Protein AF-0000000075580700 (afdb_homodimer)

Structure (mmCIF, N/CA/C/O backbone):
data_AF-0000000075580700-model_v1
#
loop_
_entity.id
_entity.type
_entity.pdbx_description
1 polymer 'Uncharacterized protein'
#
loop_
_atom_site.group_PDB
_atom_site.id
_atom_site.type_symbol
_atom_site.label_atom_id
_atom_site.label_alt_id
_atom_site.label_comp_id
_atom_site.label_asym_id
_atom_site.label_entity_id
_atom_site.label_seq_id
_atom_site.pdbx_PDB_ins_code
_atom_site.Cartn_x
_atom_site.Cartn_y
_atom_site.Cartn_z
_atom_site.occupancy
_atom_site.B_iso_or_equiv
_atom_site.auth_seq_id
_atom_site.auth_comp_id
_atom_site.auth_asym_id
_atom_site.auth_atom_id
_atom_site.pdbx_PDB_model_num
ATOM 1 N N . MET A 1 1 ? -4.09 9.406 22.625 1 92.56 1 MET A N 1
ATOM 2 C CA . MET A 1 1 ? -3.873 10.664 21.922 1 92.56 1 MET A CA 1
ATOM 3 C C . MET A 1 1 ? -5.176 11.18 21.328 1 92.56 1 MET A C 1
ATOM 5 O O . MET A 1 1 ? -5.996 10.398 20.828 1 92.56 1 MET A O 1
ATOM 9 N N . THR A 1 2 ? -5.34 12.5 21.391 1 95.94 2 THR A N 1
ATOM 10 C CA . THR A 1 2 ? -6.477 13.109 20.688 1 95.94 2 THR A CA 1
ATOM 11 C C . THR A 1 2 ? -6.27 13.07 19.188 1 95.94 2 THR A C 1
ATOM 13 O O . THR A 1 2 ? -5.176 12.758 18.703 1 95.94 2 THR A O 1
ATOM 16 N N . LYS A 1 3 ? -7.34 13.359 18.406 1 96.62 3 LYS A N 1
ATOM 17 C CA . LYS A 1 3 ? -7.246 13.398 16.953 1 96.62 3 LYS A CA 1
ATOM 18 C C . LYS A 1 3 ? -6.246 14.461 16.5 1 96.62 3 LYS A C 1
ATOM 20 O O . LYS A 1 3 ? -5.445 14.211 15.586 1 96.62 3 LYS A O 1
ATOM 25 N N . GLU A 1 4 ? -6.246 15.633 17.141 1 97.81 4 GLU A N 1
ATOM 26 C CA . GLU A 1 4 ? -5.328 16.719 16.781 1 97.81 4 GLU A CA 1
ATOM 27 C C . GLU A 1 4 ? -3.885 16.328 17.094 1 97.81 4 GLU A C 1
ATOM 29 O O . GLU A 1 4 ? -2.965 16.703 16.375 1 97.81 4 GLU A O 1
ATOM 34 N N . GLU A 1 5 ? -3.719 15.633 18.203 1 98.5 5 GLU A N 1
ATOM 35 C CA . GLU A 1 5 ? -2.381 15.18 18.562 1 98.5 5 GLU A CA 1
ATOM 36 C C . GLU A 1 5 ? -1.843 14.18 17.547 1 98.5 5 GLU A C 1
ATOM 38 O O . GLU A 1 5 ? -0.648 14.172 17.234 1 98.5 5 GLU A O 1
ATOM 43 N N . ARG A 1 6 ? -2.713 13.352 17.047 1 98.75 6 ARG A N 1
ATOM 44 C CA . ARG A 1 6 ? -2.307 12.359 16.047 1 98.75 6 ARG A CA 1
ATOM 45 C C . ARG A 1 6 ? -1.96 13.023 14.719 1 98.75 6 ARG A C 1
ATOM 47 O O . ARG A 1 6 ? -1.005 12.625 14.055 1 98.75 6 ARG A O 1
ATOM 54 N N . ILE A 1 7 ? -2.75 14.031 14.336 1 98.88 7 ILE A N 1
ATOM 55 C CA . ILE A 1 7 ? -2.439 14.797 13.133 1 98.88 7 ILE A CA 1
ATOM 56 C C . ILE A 1 7 ? -1.074 15.469 13.289 1 98.88 7 ILE A C 1
ATOM 58 O O . ILE A 1 7 ? -0.242 15.406 12.383 1 98.88 7 ILE A O 1
ATOM 62 N N . SER A 1 8 ? -0.809 16.078 14.477 1 98.75 8 SER A N 1
ATOM 63 C CA . SER A 1 8 ? 0.475 16.703 14.766 1 98.75 8 SER A CA 1
ATOM 64 C C . SER A 1 8 ? 1.609 15.688 14.742 1 98.75 8 SER A C 1
ATOM 66 O O . SER A 1 8 ? 2.709 15.984 14.266 1 98.75 8 SER A O 1
ATOM 68 N N . ARG A 1 9 ? 1.317 14.562 15.266 1 98.81 9 ARG A N 1
ATOM 69 C CA . ARG A 1 9 ? 2.318 13.5 15.281 1 98.81 9 ARG A CA 1
ATOM 70 C C . ARG A 1 9 ? 2.711 13.094 13.859 1 98.81 9 ARG A C 1
ATOM 72 O O . ARG A 1 9 ? 3.891 12.883 13.578 1 98.81 9 ARG A O 1
ATOM 79 N N . ALA A 1 10 ? 1.751 12.945 12.961 1 98.94 10 ALA A N 1
ATOM 80 C CA . ALA A 1 10 ? 2.045 12.602 11.57 1 98.94 10 ALA A CA 1
ATOM 81 C C . ALA A 1 10 ? 2.973 13.633 10.938 1 98.94 10 ALA A C 1
ATOM 83 O O . ALA A 1 10 ? 3.951 13.281 10.273 1 98.94 10 ALA A O 1
ATOM 84 N N . THR A 1 11 ? 2.66 14.93 11.164 1 98.56 11 THR A N 1
ATOM 85 C CA . THR A 1 11 ? 3.453 16.016 10.586 1 98.56 11 THR A CA 1
ATOM 86 C C . THR A 1 11 ? 4.855 16.031 11.188 1 98.56 11 THR A C 1
ATOM 88 O O . THR A 1 11 ? 5.84 16.25 10.484 1 98.56 11 THR A O 1
ATOM 91 N N . GLU A 1 12 ? 4.973 15.789 12.477 1 98.56 12 GLU A N 1
ATOM 92 C CA . GLU A 1 12 ? 6.258 15.766 13.164 1 98.56 12 GLU A CA 1
ATOM 93 C C . GLU A 1 12 ? 7.125 14.609 12.672 1 98.56 12 GLU A C 1
ATOM 95 O O . GLU A 1 12 ? 8.336 14.758 12.508 1 98.56 12 GLU A O 1
ATOM 100 N N . LEU A 1 13 ? 6.527 13.484 12.477 1 98.81 13 LEU A N 1
ATOM 101 C CA . LEU A 1 13 ? 7.25 12.328 11.945 1 98.81 13 LEU A CA 1
ATOM 102 C C . LEU A 1 13 ? 7.832 12.633 10.57 1 98.81 13 LEU A C 1
ATOM 104 O O . LEU A 1 13 ? 9 12.352 10.305 1 98.81 13 LEU A O 1
ATOM 108 N N . PHE A 1 14 ? 7 13.289 9.734 1 98.75 14 PHE A N 1
ATOM 109 C CA . PHE A 1 14 ? 7.477 13.641 8.406 1 98.75 14 PHE A CA 1
ATOM 110 C C . PHE A 1 14 ? 8.648 14.617 8.492 1 98.75 14 PHE A C 1
ATOM 112 O O . PHE A 1 14 ? 9.656 14.445 7.801 1 98.75 14 PHE A O 1
ATOM 119 N N . LYS A 1 15 ? 8.531 15.539 9.344 1 97.5 15 LYS A N 1
ATOM 120 C CA . LYS A 1 15 ? 9.57 16.562 9.5 1 97.5 15 LYS A CA 1
ATOM 121 C C . LYS A 1 15 ? 10.828 15.961 10.125 1 97.5 15 LYS A C 1
ATOM 123 O O . LYS A 1 15 ? 11.914 16.531 9.992 1 97.5 15 LYS A O 1
ATOM 128 N N . SER A 1 16 ? 10.672 14.844 10.789 1 97.38 16 SER A N 1
ATOM 129 C CA . SER A 1 16 ? 11.805 14.172 11.422 1 97.38 16 SER A CA 1
ATOM 130 C C . SER A 1 16 ? 12.5 13.227 10.453 1 97.38 16 SER A C 1
ATOM 132 O O . SER A 1 16 ? 13.414 12.492 10.836 1 97.38 16 SER A O 1
ATOM 134 N N . GLY A 1 17 ? 11.953 13.109 9.203 1 97.88 17 GLY A N 1
ATOM 135 C CA . GLY A 1 17 ? 12.688 12.391 8.172 1 97.88 17 GLY A CA 1
ATOM 136 C C . GLY A 1 17 ? 11.977 11.148 7.684 1 97.88 17 GLY A C 1
ATOM 137 O O . GLY A 1 17 ? 12.359 10.555 6.676 1 97.88 17 GLY A O 1
ATOM 138 N N . TYR A 1 18 ? 10.906 10.703 8.336 1 98.69 18 TYR A N 1
ATOM 139 C CA . TYR A 1 18 ? 10.133 9.562 7.859 1 98.69 18 TYR A CA 1
ATOM 140 C C . TYR A 1 18 ? 9.398 9.898 6.562 1 98.69 18 TYR A C 1
ATOM 142 O O . TYR A 1 18 ? 9.133 11.07 6.281 1 98.69 18 TYR A O 1
ATOM 150 N N . ASN A 1 19 ? 9.156 8.891 5.688 1 98.5 19 ASN A N 1
ATOM 151 C CA . ASN A 1 19 ? 8.445 9.234 4.461 1 98.5 19 ASN A CA 1
ATOM 152 C C . ASN A 1 19 ? 6.965 9.484 4.727 1 98.5 19 ASN A C 1
ATOM 154 O O . ASN A 1 19 ? 6.492 9.32 5.852 1 98.5 19 ASN A O 1
ATOM 158 N N . CYS A 1 20 ? 6.309 9.961 3.748 1 98.75 20 CYS A N 1
ATOM 159 C CA . CYS A 1 20 ? 4.934 10.438 3.865 1 98.75 20 CYS A CA 1
ATOM 160 C C . CYS A 1 20 ? 4.012 9.328 4.355 1 98.75 20 CYS A C 1
ATOM 162 O O . CYS A 1 20 ? 3.199 9.539 5.258 1 98.75 20 CYS A O 1
ATOM 164 N N . SER A 1 21 ? 4.102 8.102 3.791 1 98.94 21 SER A N 1
ATOM 165 C CA . SER A 1 21 ? 3.248 6.984 4.18 1 98.94 21 SER A CA 1
ATOM 166 C C . SER A 1 21 ? 3.518 6.559 5.621 1 98.94 21 SER A C 1
ATOM 168 O O . SER A 1 21 ? 2.584 6.359 6.398 1 98.94 21 SER A O 1
ATOM 170 N N . GLN A 1 22 ? 4.781 6.414 6 1 98.94 22 GLN A N 1
ATOM 171 C CA . GLN A 1 22 ? 5.168 6.039 7.355 1 98.94 22 GLN A CA 1
ATOM 172 C C . GLN A 1 22 ? 4.605 7.016 8.383 1 98.94 22 GLN A C 1
ATOM 174 O O . GLN A 1 22 ? 4.113 6.605 9.438 1 98.94 22 GLN A O 1
ATOM 179 N N . SER A 1 23 ? 4.707 8.266 8.062 1 98.94 23 SER A N 1
ATOM 180 C CA . SER A 1 23 ? 4.273 9.32 8.969 1 98.94 23 SER A CA 1
ATOM 181 C C . SER A 1 23 ? 2.785 9.195 9.289 1 98.94 23 SER A C 1
ATOM 183 O O . SER A 1 23 ? 2.391 9.258 10.453 1 98.94 23 SER A O 1
ATOM 185 N N . VAL A 1 24 ? 1.987 8.969 8.266 1 99 24 VAL A N 1
ATOM 186 C CA . VAL A 1 24 ? 0.543 8.859 8.445 1 99 24 VAL A CA 1
ATOM 187 C C . VAL A 1 24 ? 0.21 7.586 9.219 1 99 24 VAL A C 1
ATOM 189 O O . VAL A 1 24 ? -0.526 7.629 10.211 1 99 24 VAL A O 1
ATOM 192 N N . VAL A 1 25 ? 0.757 6.441 8.891 1 98.94 25 VAL A N 1
ATOM 193 C CA . VAL A 1 25 ? 0.406 5.156 9.484 1 98.94 25 VAL A CA 1
ATOM 194 C C . VAL A 1 25 ? 0.872 5.109 10.938 1 98.94 25 VAL A C 1
ATOM 196 O O . VAL A 1 25 ? 0.118 4.707 11.828 1 98.94 25 VAL A O 1
ATOM 199 N N . ALA A 1 26 ? 2.105 5.562 11.203 1 98.94 26 ALA A N 1
ATOM 200 C CA . ALA A 1 26 ? 2.67 5.465 12.547 1 98.94 26 ALA A CA 1
ATOM 201 C C . ALA A 1 26 ? 1.903 6.344 13.531 1 98.94 26 ALA A C 1
ATOM 203 O O . ALA A 1 26 ? 1.871 6.062 14.734 1 98.94 26 ALA A O 1
ATOM 204 N N . ALA A 1 27 ? 1.285 7.34 13 1 98.94 27 ALA A N 1
ATOM 205 C CA . ALA A 1 27 ? 0.541 8.258 13.859 1 98.94 27 ALA A CA 1
ATOM 206 C C . ALA A 1 27 ? -0.724 7.598 14.398 1 98.94 27 ALA A C 1
ATOM 208 O O . ALA A 1 27 ? -1.287 8.055 15.398 1 98.94 27 ALA A O 1
ATOM 209 N N . PHE A 1 28 ? -1.204 6.516 13.781 1 98.88 28 PHE A N 1
ATOM 210 C CA . PHE A 1 28 ? -2.516 5.992 14.148 1 98.88 28 PHE A CA 1
ATOM 211 C C . PHE A 1 28 ? -2.443 4.492 14.414 1 98.88 28 PHE A C 1
ATOM 213 O O . PHE A 1 28 ? -3.375 3.912 14.977 1 98.88 28 PHE A O 1
ATOM 220 N N . ALA A 1 29 ? -1.321 3.822 14.055 1 97 29 ALA A N 1
ATOM 221 C CA . ALA A 1 29 ? -1.273 2.363 14.016 1 97 29 ALA A CA 1
ATOM 222 C C . ALA A 1 29 ? -1.437 1.768 15.406 1 97 29 ALA A C 1
ATOM 224 O O . ALA A 1 29 ? -1.882 0.627 15.555 1 97 29 ALA A O 1
ATOM 225 N N . ASP A 1 30 ? -1.111 2.502 16.531 1 98 30 ASP A N 1
ATOM 226 C CA . ASP A 1 30 ? -1.259 2.031 17.906 1 98 30 ASP A CA 1
ATOM 227 C C . ASP A 1 30 ? -2.721 1.736 18.234 1 98 30 ASP A C 1
ATOM 229 O O . ASP A 1 30 ? -3.016 0.881 19.062 1 98 30 ASP A O 1
ATOM 233 N N . MET A 1 31 ? -3.637 2.377 17.531 1 98 31 MET A N 1
ATOM 234 C CA . MET A 1 31 ? -5.066 2.16 17.75 1 98 31 MET A CA 1
ATOM 235 C C . MET A 1 31 ? -5.469 0.748 17.328 1 98 31 MET A C 1
ATOM 237 O O . MET A 1 31 ? -6.512 0.248 17.75 1 98 31 MET A O 1
ATOM 241 N N . TYR A 1 32 ? -4.613 0.117 16.547 1 98 32 TYR A N 1
ATOM 242 C CA . TYR A 1 32 ? -4.98 -1.169 15.969 1 98 32 TYR A CA 1
ATOM 243 C C . TYR A 1 32 ? -4.047 -2.273 16.453 1 98 32 TYR A C 1
ATOM 245 O O . TYR A 1 32 ? -4 -3.355 15.867 1 98 32 TYR A O 1
ATOM 253 N N . GLY A 1 33 ? -3.23 -1.971 17.422 1 96.56 33 GLY A N 1
ATOM 254 C CA . GLY A 1 33 ? -2.426 -2.986 18.078 1 96.56 33 GLY A CA 1
ATOM 255 C C . GLY A 1 33 ? -1.081 -3.207 17.422 1 96.56 33 GLY A C 1
ATOM 256 O O . GLY A 1 33 ? -0.408 -4.207 17.688 1 96.56 33 GLY A O 1
ATOM 257 N N . PHE A 1 34 ? -0.659 -2.32 16.594 1 97.62 34 PHE A N 1
ATOM 258 C CA . PHE A 1 34 ? 0.642 -2.436 15.953 1 97.62 34 PHE A CA 1
ATOM 259 C C . PHE A 1 34 ? 1.682 -1.584 16.672 1 97.62 34 PHE A C 1
ATOM 261 O O . PHE A 1 34 ? 1.384 -0.472 17.109 1 97.62 34 PHE A O 1
ATOM 268 N N . THR A 1 35 ? 2.879 -2.121 16.766 1 97.94 35 THR A N 1
ATOM 269 C CA . THR A 1 35 ? 3.986 -1.332 17.281 1 97.94 35 THR A CA 1
ATOM 270 C C . THR A 1 35 ? 4.418 -0.268 16.281 1 97.94 35 THR A C 1
ATOM 272 O O . THR A 1 35 ? 4.09 -0.355 15.094 1 97.94 35 THR A O 1
ATOM 275 N N . GLU A 1 36 ? 5.125 0.742 16.719 1 98.31 36 GLU A N 1
ATOM 276 C CA . GLU A 1 36 ? 5.645 1.771 15.812 1 98.31 36 GLU A CA 1
ATOM 277 C C . GLU A 1 36 ? 6.531 1.163 14.734 1 98.31 36 GLU A C 1
ATOM 279 O O . GLU A 1 36 ? 6.449 1.552 13.562 1 98.31 36 GLU A O 1
ATOM 284 N N . GLU A 1 37 ? 7.348 0.222 15.094 1 98.5 37 GLU A N 1
ATOM 285 C CA . GLU A 1 37 ? 8.227 -0.429 14.133 1 98.5 37 GLU A CA 1
ATOM 286 C C . GLU A 1 37 ? 7.418 -1.163 13.062 1 98.5 37 GLU A C 1
ATOM 288 O O . GLU A 1 37 ? 7.727 -1.07 11.867 1 98.5 37 GLU A O 1
ATOM 293 N N . GLN A 1 38 ? 6.426 -1.944 13.477 1 98.44 38 GLN A N 1
ATOM 294 C CA . GLN A 1 38 ? 5.566 -2.637 12.516 1 98.44 38 GLN A CA 1
ATOM 295 C C . GLN A 1 38 ? 4.902 -1.651 11.562 1 98.44 38 GLN A C 1
ATOM 297 O O . GLN A 1 38 ? 4.836 -1.901 10.352 1 98.44 38 GLN A O 1
ATOM 302 N N . ALA A 1 39 ? 4.434 -0.501 12.141 1 98.81 39 ALA A N 1
ATOM 303 C CA . ALA A 1 39 ? 3.779 0.534 11.344 1 98.81 39 ALA A CA 1
ATOM 304 C C . ALA A 1 39 ? 4.738 1.12 10.312 1 98.81 39 ALA A C 1
ATOM 306 O O . ALA A 1 39 ? 4.375 1.307 9.156 1 98.81 39 ALA A O 1
ATOM 307 N N . LEU A 1 40 ? 5.953 1.381 10.773 1 98.88 40 LEU A N 1
ATOM 308 C CA . LEU A 1 40 ? 6.961 1.971 9.898 1 98.88 40 LEU A CA 1
ATOM 309 C C . LEU A 1 40 ? 7.352 0.999 8.789 1 98.88 40 LEU A C 1
ATOM 311 O O . LEU A 1 40 ? 7.477 1.393 7.625 1 98.88 40 LEU A O 1
ATOM 315 N N . ARG A 1 41 ? 7.465 -0.264 9.055 1 98.81 41 ARG A N 1
ATOM 316 C CA . ARG A 1 41 ? 7.863 -1.271 8.078 1 98.81 41 ARG A CA 1
ATOM 317 C C . ARG A 1 41 ? 6.777 -1.479 7.031 1 98.81 41 ARG A C 1
ATOM 319 O O . ARG A 1 41 ? 7.051 -1.46 5.832 1 98.81 41 ARG A O 1
ATOM 326 N N . MET A 1 42 ? 5.531 -1.592 7.453 1 98.69 42 MET A N 1
ATOM 327 C CA . MET A 1 42 ? 4.477 -1.921 6.5 1 98.69 42 MET A CA 1
ATOM 328 C C . MET A 1 42 ? 4.207 -0.749 5.562 1 98.69 42 MET A C 1
ATOM 330 O O . MET A 1 42 ? 3.701 -0.938 4.453 1 98.69 42 MET A O 1
ATOM 334 N N . ALA A 1 43 ? 4.598 0.476 6 1 98.88 43 ALA A N 1
ATOM 335 C CA . ALA A 1 43 ? 4.262 1.668 5.227 1 98.88 43 ALA A CA 1
ATOM 336 C C . ALA A 1 43 ? 5.453 2.141 4.398 1 98.88 43 ALA A C 1
ATOM 338 O O . ALA A 1 43 ? 5.305 2.98 3.51 1 98.88 43 ALA A O 1
ATOM 339 N N . ALA A 1 44 ? 6.609 1.621 4.57 1 98.94 44 ALA A N 1
ATOM 340 C CA . ALA A 1 44 ? 7.883 2.174 4.125 1 98.94 44 ALA A CA 1
ATOM 341 C C . ALA A 1 44 ? 7.938 2.27 2.602 1 98.94 44 ALA A C 1
ATOM 343 O O . ALA A 1 44 ? 8.414 3.266 2.053 1 98.94 44 ALA A O 1
ATOM 344 N N . SER A 1 45 ? 7.379 1.307 1.88 1 98.94 45 SER A N 1
ATOM 345 C CA . SER A 1 45 ? 7.613 1.118 0.452 1 98.94 45 SER A CA 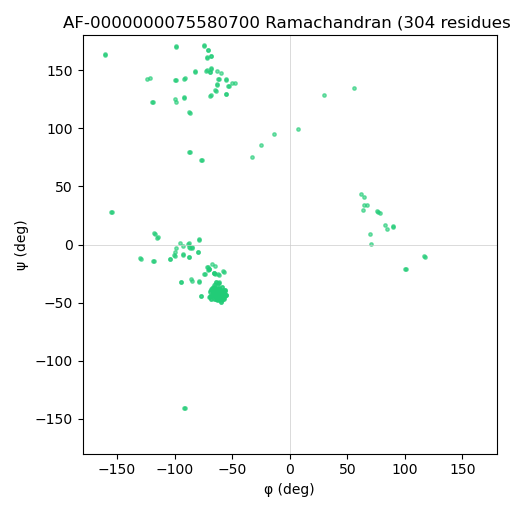1
ATOM 346 C C . SER A 1 45 ? 6.777 2.086 -0.379 1 98.94 45 SER A C 1
ATOM 348 O O . SER A 1 45 ? 6.984 2.213 -1.588 1 98.94 45 SER A O 1
ATOM 350 N N . PHE A 1 46 ? 5.883 2.836 0.277 1 98.88 46 PHE A N 1
ATOM 351 C CA . PHE A 1 46 ? 4.914 3.625 -0.477 1 98.88 46 PHE A CA 1
ATOM 352 C C . PHE A 1 46 ? 5.363 5.078 -0.584 1 98.88 46 PHE A C 1
ATOM 354 O O . PHE A 1 46 ? 4.754 5.871 -1.303 1 98.88 46 PHE A O 1
ATOM 361 N N . GLY A 1 47 ? 6.5 5.488 0.04 1 98.56 47 GLY A N 1
ATOM 362 C CA . GLY A 1 47 ? 7.004 6.852 0.014 1 98.56 47 GLY A CA 1
ATOM 363 C C . GLY A 1 47 ? 7.387 7.32 -1.378 1 98.56 47 GLY A C 1
ATOM 364 O O . GLY A 1 47 ? 7.824 6.523 -2.207 1 98.56 47 GLY A O 1
ATOM 365 N N . GLY A 1 48 ? 7.25 8.672 -1.645 1 97.69 48 GLY A N 1
ATOM 366 C CA . GLY A 1 48 ? 7.594 9.219 -2.945 1 97.69 48 GLY A CA 1
ATOM 367 C C . GLY A 1 48 ? 6.641 8.797 -4.047 1 97.69 48 GLY A C 1
ATOM 368 O O . GLY A 1 48 ? 7 8.812 -5.227 1 97.69 48 GLY A O 1
ATOM 369 N N . GLY A 1 49 ? 5.691 8.25 -3.674 1 62.91 49 GLY A N 1
ATOM 370 C CA . GLY A 1 49 ? 4.562 7.344 -3.807 1 62.91 49 GLY A CA 1
ATOM 371 C C . GLY A 1 49 ? 4.82 6.203 -4.773 1 62.91 49 GLY A C 1
ATOM 372 O O . GLY A 1 49 ? 3.896 5.715 -5.426 1 62.91 49 GLY A O 1
ATOM 373 N N . ILE A 1 50 ? 4.68 5.27 -4.574 1 77.25 50 ILE A N 1
ATOM 374 C CA . ILE A 1 50 ? 4.984 3.846 -4.668 1 77.25 50 ILE A CA 1
ATOM 375 C C . ILE A 1 50 ? 6.293 3.648 -5.43 1 77.25 50 ILE A C 1
ATOM 377 O O . ILE A 1 50 ? 6.367 3.928 -6.629 1 77.25 50 ILE A O 1
ATOM 381 N N . GLY A 1 51 ? 7.254 3.441 -4.379 1 79.31 51 GLY A N 1
ATOM 382 C CA . GLY A 1 51 ? 8.477 3.928 -3.76 1 79.31 51 GLY A CA 1
ATOM 383 C C . GLY A 1 51 ? 9.352 4.719 -4.711 1 79.31 51 GLY A C 1
ATOM 384 O O . GLY A 1 51 ? 10.25 4.16 -5.348 1 79.31 51 GLY A O 1
ATOM 385 N N . ARG A 1 52 ? 9.188 6 -4.918 1 98.06 52 ARG A N 1
ATOM 386 C CA . ARG A 1 52 ? 9.742 7.102 -5.699 1 98.06 52 ARG A CA 1
ATOM 387 C C . ARG A 1 52 ? 9.547 6.871 -7.195 1 98.06 52 ARG A C 1
ATOM 389 O O . ARG A 1 52 ? 10.281 7.414 -8.016 1 98.06 52 ARG A O 1
ATOM 396 N N . MET A 1 53 ? 8.344 6.086 -7.543 1 98 53 MET A N 1
ATOM 397 C CA . MET A 1 53 ? 7.973 5.941 -8.945 1 98 53 MET A CA 1
ATOM 398 C C . MET A 1 53 ? 6.941 6.988 -9.344 1 98 53 MET A C 1
ATOM 400 O O . MET A 1 53 ? 6.457 6.992 -10.484 1 98 53 MET A O 1
ATOM 404 N N . ARG A 1 54 ? 6.582 7.844 -8.391 1 97.38 54 ARG A N 1
ATOM 405 C CA . ARG A 1 54 ? 5.703 8.984 -8.609 1 97.38 54 ARG A CA 1
ATOM 406 C C . ARG A 1 54 ? 4.305 8.531 -9.008 1 97.38 54 ARG A C 1
ATOM 408 O O . ARG A 1 54 ? 3.67 9.141 -9.867 1 97.38 54 ARG A O 1
ATOM 415 N N . GLU A 1 55 ? 3.861 7.398 -8.461 1 97.62 55 GLU A N 1
ATOM 416 C CA . GLU A 1 55 ? 2.518 6.852 -8.617 1 97.62 55 GLU A CA 1
ATOM 417 C C . GLU A 1 55 ? 1.586 7.332 -7.512 1 97.62 55 GLU A C 1
ATOM 419 O O . GLU A 1 55 ? 1.599 8.508 -7.152 1 97.62 55 GLU A O 1
ATOM 424 N N . THR A 1 56 ? 0.729 6.477 -7.008 1 98.69 56 THR A N 1
ATOM 425 C CA . THR A 1 56 ? -0.216 6.875 -5.973 1 98.69 56 THR A CA 1
ATOM 426 C C . THR A 1 56 ? 0.516 7.477 -4.777 1 98.69 56 THR A C 1
ATOM 428 O O . THR A 1 56 ? 1.477 6.895 -4.27 1 98.69 56 THR A O 1
ATOM 431 N N . CYS A 1 57 ? 0.094 8.648 -4.336 1 98.81 57 CYS A N 1
ATOM 432 C CA . CYS A 1 57 ? 0.72 9.398 -3.26 1 98.81 57 CYS A CA 1
ATOM 433 C C . CYS A 1 57 ? 0.884 8.539 -2.014 1 98.81 57 CYS A C 1
ATOM 435 O O . CYS A 1 57 ? -0.058 7.867 -1.59 1 98.81 57 CYS A O 1
ATOM 437 N N . GLY A 1 58 ? 2.076 8.617 -1.345 1 98.88 58 GLY A N 1
ATOM 438 C CA . GLY A 1 58 ? 2.35 7.824 -0.155 1 98.88 58 GLY A CA 1
ATOM 439 C C . GLY A 1 58 ? 1.477 8.203 1.026 1 98.88 58 GLY A C 1
ATOM 440 O O . GLY A 1 58 ? 1.087 7.34 1.818 1 98.88 58 GLY A O 1
ATOM 441 N N . ALA A 1 59 ? 1.244 9.516 1.206 1 98.94 59 ALA A N 1
ATOM 442 C CA . ALA A 1 59 ? 0.35 9.945 2.279 1 98.94 59 ALA A CA 1
ATOM 443 C C . ALA A 1 59 ? -1.036 9.328 2.115 1 98.94 59 ALA A C 1
ATOM 445 O O . ALA A 1 59 ? -1.636 8.867 3.088 1 98.94 59 ALA A O 1
ATOM 446 N N . ALA A 1 60 ? -1.532 9.281 0.875 1 98.94 60 ALA A N 1
ATOM 447 C CA . ALA A 1 60 ? -2.814 8.641 0.598 1 98.94 60 ALA A CA 1
ATOM 448 C C . ALA A 1 60 ? -2.75 7.145 0.883 1 98.94 60 ALA A C 1
ATOM 450 O O . ALA A 1 60 ? -3.648 6.59 1.521 1 98.94 60 ALA A O 1
ATOM 451 N N . CYS A 1 61 ? -1.68 6.504 0.445 1 98.94 61 CYS A N 1
ATOM 452 C CA . CYS A 1 61 ? -1.516 5.082 0.723 1 98.94 61 CYS A CA 1
ATOM 453 C C . CYS A 1 61 ? -1.519 4.816 2.225 1 98.94 61 CYS A C 1
ATOM 455 O O . CYS A 1 61 ? -2 3.773 2.674 1 98.94 61 CYS A O 1
ATOM 457 N N . GLY A 1 62 ? -0.917 5.766 3 1 98.94 62 GLY A N 1
ATOM 458 C CA . GLY A 1 62 ? -0.994 5.641 4.445 1 98.94 62 GLY A CA 1
ATOM 459 C C . GLY A 1 62 ? -2.418 5.543 4.961 1 98.94 62 GLY A C 1
ATOM 460 O O . GLY A 1 62 ? -2.721 4.699 5.809 1 98.94 62 GLY A O 1
ATOM 461 N N . MET A 1 63 ? -3.334 6.402 4.414 1 98.88 63 MET A N 1
ATOM 462 C CA . MET A 1 63 ? -4.746 6.336 4.777 1 98.88 63 MET A CA 1
ATOM 463 C C . MET A 1 63 ? -5.344 4.984 4.398 1 98.88 63 MET A C 1
ATOM 465 O O . MET A 1 63 ? -6.145 4.422 5.145 1 98.88 63 MET A O 1
ATOM 469 N N . PHE A 1 64 ? -4.938 4.484 3.236 1 98.94 64 PHE A N 1
ATOM 470 C CA . PHE A 1 64 ? -5.492 3.223 2.764 1 98.94 64 PHE A CA 1
ATOM 471 C C . PHE A 1 64 ? -5.031 2.064 3.639 1 98.94 64 PHE A C 1
ATOM 473 O O . PHE A 1 64 ? -5.801 1.141 3.912 1 98.94 64 PHE A O 1
ATOM 480 N N . LEU A 1 65 ? -3.758 2.121 4.059 1 98.94 65 LEU A N 1
ATOM 481 C CA . LEU A 1 65 ? -3.281 1.14 5.023 1 98.94 65 LEU A CA 1
ATOM 482 C C . LEU A 1 65 ? -4.121 1.181 6.297 1 98.94 65 LEU A C 1
ATOM 484 O O . LEU A 1 65 ? -4.57 0.14 6.781 1 98.94 65 LEU A O 1
ATOM 488 N N . LEU A 1 66 ? -4.387 2.375 6.832 1 98.94 66 LEU A N 1
ATOM 489 C CA . LEU A 1 66 ? -5.18 2.527 8.047 1 98.94 66 LEU A CA 1
ATOM 490 C C . LEU A 1 66 ? -6.598 1.996 7.84 1 98.94 66 LEU A C 1
ATOM 492 O O . LEU A 1 66 ? -7.168 1.381 8.742 1 98.94 66 LEU A O 1
ATOM 496 N N . ALA A 1 67 ? -7.18 2.238 6.645 1 98.94 67 ALA A N 1
ATOM 497 C CA . ALA A 1 67 ? -8.508 1.715 6.328 1 98.94 67 ALA A CA 1
ATOM 498 C C . ALA A 1 67 ? -8.531 0.191 6.414 1 98.94 67 ALA A C 1
ATOM 500 O O . ALA A 1 67 ? -9.516 -0.395 6.871 1 98.94 67 ALA A O 1
ATOM 501 N N . GLY A 1 68 ? -7.453 -0.396 5.934 1 98.88 68 GLY A N 1
ATOM 502 C CA . GLY A 1 68 ? -7.328 -1.842 6.043 1 98.88 68 GLY A CA 1
ATOM 503 C C . GLY A 1 68 ? -7.234 -2.326 7.477 1 98.88 68 GLY A C 1
ATOM 504 O O . GLY A 1 68 ? -7.852 -3.328 7.84 1 98.88 68 GLY A O 1
ATOM 505 N N . LEU A 1 69 ? -6.438 -1.586 8.297 1 98.75 69 LEU A N 1
ATOM 506 C CA . LEU A 1 69 ? -6.305 -1.945 9.703 1 98.75 69 LEU A CA 1
ATOM 507 C C . LEU A 1 69 ? -7.637 -1.803 10.43 1 98.75 69 LEU A C 1
ATOM 509 O O . LEU A 1 69 ? -7.949 -2.59 11.328 1 98.75 69 LEU A O 1
ATOM 513 N N . GLU A 1 70 ? -8.414 -0.882 10.008 1 98.12 70 GLU A N 1
ATOM 514 C CA . GLU A 1 70 ? -9.688 -0.557 10.633 1 98.12 70 GLU A CA 1
ATOM 515 C C . GLU A 1 70 ? -10.758 -1.578 10.266 1 98.12 70 GLU A C 1
ATOM 517 O O . GLU A 1 70 ? -11.516 -2.029 11.125 1 98.12 70 GLU A O 1
ATOM 522 N N . LYS A 1 71 ? -10.836 -1.97 8.945 1 96.12 71 LYS A N 1
ATOM 523 C CA . LYS A 1 71 ? -11.992 -2.787 8.57 1 96.12 71 LYS A CA 1
ATOM 524 C C . LYS A 1 71 ? -11.68 -3.641 7.34 1 96.12 71 LYS A C 1
ATOM 526 O O . LYS A 1 71 ? -12.57 -3.914 6.531 1 96.12 71 LYS A O 1
ATOM 531 N N . GLY A 1 72 ? -10.523 -3.982 7.121 1 97.38 72 GLY A N 1
ATOM 532 C CA . GLY A 1 72 ? -10.203 -4.957 6.094 1 97.38 72 GLY A CA 1
ATOM 533 C C . GLY A 1 72 ? -10.773 -6.336 6.375 1 97.38 72 GLY A C 1
ATOM 534 O O . GLY A 1 72 ? -10.664 -6.836 7.5 1 97.38 72 GLY A O 1
ATOM 535 N N . ALA A 1 73 ? -11.391 -6.922 5.406 1 97.75 73 ALA A N 1
ATOM 536 C CA . ALA A 1 73 ? -11.961 -8.258 5.57 1 97.75 73 ALA A CA 1
ATOM 537 C C . ALA A 1 73 ? -10.867 -9.281 5.855 1 97.75 73 ALA A C 1
ATOM 539 O O . ALA A 1 73 ? -9.805 -9.25 5.242 1 97.75 73 ALA A O 1
ATOM 540 N N . ILE A 1 74 ? -11.125 -10.211 6.809 1 98.25 74 ILE A N 1
ATOM 541 C CA . ILE A 1 74 ? -10.125 -11.211 7.164 1 98.25 74 ILE A CA 1
ATOM 542 C C . ILE A 1 74 ? -10.625 -12.602 6.793 1 98.25 74 ILE A C 1
ATOM 544 O O . ILE A 1 74 ? -10.031 -13.609 7.191 1 98.25 74 ILE A O 1
ATOM 548 N N . ASP A 1 75 ? -11.781 -12.656 6.129 1 98.31 75 ASP A N 1
ATOM 549 C CA . ASP A 1 75 ? -12.352 -13.859 5.535 1 98.31 75 ASP A CA 1
ATOM 550 C C . ASP A 1 75 ? -12.516 -13.711 4.027 1 98.31 75 ASP A C 1
ATOM 552 O O . ASP A 1 75 ? -13.164 -12.773 3.557 1 98.31 75 ASP A O 1
ATOM 556 N N . GLY A 1 76 ? -11.898 -14.609 3.264 1 97.19 76 GLY A N 1
ATOM 557 C CA . GLY A 1 76 ? -11.922 -14.547 1.812 1 97.19 76 GLY A CA 1
ATOM 558 C C . GLY A 1 76 ? -13.328 -14.555 1.235 1 97.19 76 GLY A C 1
ATOM 559 O O . GLY A 1 76 ? -13.555 -14.031 0.142 1 97.19 76 GLY A O 1
ATOM 560 N N . ALA A 1 77 ? -14.273 -15.07 1.976 1 96.31 77 ALA A N 1
ATOM 561 C CA . ALA A 1 77 ? -15.641 -15.211 1.494 1 96.31 77 ALA A CA 1
ATOM 562 C C . ALA A 1 77 ? -16.484 -14 1.867 1 96.31 77 ALA A C 1
ATOM 564 O O . ALA A 1 77 ? -17.625 -13.867 1.434 1 96.31 77 ALA A O 1
ATOM 565 N N . ASP A 1 78 ? -15.953 -13.125 2.688 1 97.62 78 ASP A N 1
ATOM 566 C CA . ASP A 1 78 ? -16.672 -11.953 3.186 1 97.62 78 ASP A CA 1
ATOM 567 C C . ASP A 1 78 ? -16.766 -10.867 2.117 1 97.62 78 ASP A C 1
ATOM 569 O O . ASP A 1 78 ? -16.156 -9.805 2.254 1 97.62 78 ASP A O 1
ATOM 573 N N . ARG A 1 79 ? -17.609 -11.109 1.115 1 96.75 79 ARG A N 1
ATOM 574 C CA . ARG A 1 79 ? -17.766 -10.188 -0.005 1 96.75 79 ARG A CA 1
ATOM 575 C C . ARG A 1 79 ? -18.234 -8.812 0.474 1 96.75 79 ARG A C 1
ATOM 577 O O . ARG A 1 79 ? -17.766 -7.785 -0.022 1 96.75 79 ARG A O 1
ATOM 584 N N . GLU A 1 80 ? -19.172 -8.797 1.404 1 97.62 80 GLU A N 1
ATOM 585 C CA . GLU A 1 80 ? -19.703 -7.547 1.938 1 97.62 80 GLU A CA 1
ATOM 586 C C . GLU A 1 80 ? -18.625 -6.746 2.652 1 97.62 80 GLU A C 1
ATOM 588 O O . GLU A 1 80 ? -18.547 -5.523 2.508 1 97.62 80 GLU A O 1
ATOM 593 N N . GLY A 1 81 ? -17.797 -7.406 3.482 1 98.25 81 GLY A N 1
ATOM 594 C CA . GLY A 1 81 ? -16.688 -6.742 4.152 1 98.25 81 GLY A CA 1
ATOM 595 C C . GLY A 1 81 ? -15.664 -6.168 3.191 1 98.25 81 GLY A C 1
ATOM 596 O O . GLY A 1 81 ? -15.172 -5.059 3.398 1 98.25 81 GLY A O 1
ATOM 597 N N . LYS A 1 82 ? -15.383 -6.949 2.156 1 98.38 82 LYS A N 1
ATOM 598 C CA . LYS A 1 82 ? -14.477 -6.469 1.123 1 98.38 82 LYS A CA 1
ATOM 599 C C . LYS A 1 82 ? -15.023 -5.219 0.445 1 98.38 82 LYS A C 1
ATOM 601 O O . LYS A 1 82 ? -14.297 -4.242 0.244 1 98.38 82 LYS A O 1
ATOM 606 N N . ALA A 1 83 ? -16.297 -5.273 0.107 1 98.44 83 ALA A N 1
ATOM 607 C CA . ALA A 1 83 ? -16.953 -4.133 -0.531 1 98.44 83 ALA A CA 1
ATOM 608 C C . ALA A 1 83 ? -16.906 -2.9 0.365 1 98.44 83 ALA A C 1
ATOM 610 O O . ALA A 1 83 ? -16.688 -1.785 -0.115 1 98.44 83 ALA A O 1
ATOM 611 N N . ALA A 1 84 ? -17.172 -3.08 1.622 1 98.62 84 ALA A N 1
ATOM 612 C CA . ALA A 1 84 ? -17.188 -1.977 2.578 1 98.62 84 ALA A CA 1
ATOM 613 C C . ALA A 1 84 ? -15.812 -1.336 2.695 1 98.62 84 ALA A C 1
ATOM 615 O O . ALA A 1 84 ? -15.695 -0.113 2.795 1 98.62 84 ALA A O 1
ATOM 616 N N . ASN A 1 85 ? -14.805 -2.135 2.703 1 98.81 85 ASN A N 1
ATOM 617 C CA . ASN A 1 85 ? -13.438 -1.611 2.75 1 98.81 85 ASN A CA 1
ATOM 618 C C . ASN A 1 85 ? -13.109 -0.809 1.496 1 98.81 85 ASN A C 1
ATOM 620 O O . ASN A 1 85 ? -12.555 0.29 1.586 1 98.81 85 ASN A O 1
ATOM 624 N N . TYR A 1 86 ? -13.445 -1.381 0.318 1 98.75 86 TYR A N 1
ATOM 625 C CA . TYR A 1 86 ? -13.18 -0.672 -0.93 1 98.75 86 TYR A CA 1
ATOM 626 C C . TYR A 1 86 ? -13.945 0.646 -0.98 1 98.75 86 TYR A C 1
ATOM 628 O O . TYR A 1 86 ? -13.43 1.653 -1.466 1 98.75 86 TYR A O 1
ATOM 636 N N . ALA A 1 87 ? -15.156 0.614 -0.462 1 98.81 87 ALA A N 1
ATOM 637 C CA . ALA A 1 87 ? -15.953 1.84 -0.425 1 98.81 87 ALA A CA 1
ATOM 638 C C . ALA A 1 87 ? -15.281 2.902 0.44 1 98.81 87 ALA A C 1
ATOM 640 O O . ALA A 1 87 ? -15.258 4.082 0.079 1 98.81 87 ALA A O 1
ATOM 641 N N . LEU A 1 88 ? -14.789 2.535 1.536 1 98.88 88 LEU A N 1
ATOM 642 C CA . LEU A 1 88 ? -14.086 3.463 2.416 1 98.88 88 LEU A CA 1
ATOM 643 C C . LEU A 1 88 ? -12.836 4.012 1.739 1 98.88 88 LEU A C 1
ATOM 645 O O . LEU A 1 88 ? -12.578 5.215 1.787 1 98.88 88 LEU A O 1
ATOM 649 N N . VAL A 1 89 ? -12.07 3.131 1.107 1 98.88 89 VAL A N 1
ATOM 650 C CA . VAL A 1 89 ? -10.859 3.537 0.403 1 98.88 89 VAL A CA 1
ATOM 651 C C . VAL A 1 89 ? -11.203 4.586 -0.653 1 98.88 89 VAL A C 1
ATOM 653 O O . VAL A 1 89 ? -10.523 5.609 -0.763 1 98.88 89 VAL A O 1
ATOM 656 N N . GLN A 1 90 ? -12.227 4.305 -1.385 1 98.81 90 GLN A N 1
ATOM 657 C CA . GLN A 1 90 ? -12.625 5.215 -2.453 1 98.81 90 GLN A CA 1
ATOM 658 C C . GLN A 1 90 ? -13.125 6.543 -1.889 1 98.81 90 GLN A C 1
ATOM 660 O O . GLN A 1 90 ? -12.883 7.598 -2.475 1 98.81 90 GLN A O 1
ATOM 665 N N . GLU A 1 91 ? -13.82 6.504 -0.768 1 98.81 91 GLU A N 1
ATOM 666 C CA . GLU A 1 91 ? -14.266 7.723 -0.092 1 98.81 91 GLU A CA 1
ATOM 667 C C . GLU A 1 91 ? -13.07 8.555 0.375 1 98.81 91 GLU A C 1
ATOM 669 O O . GLU A 1 91 ? -13.039 9.766 0.171 1 98.81 91 GLU A O 1
ATOM 674 N N . LEU A 1 92 ? -12.125 7.938 0.982 1 98.88 92 LEU A N 1
ATOM 675 C CA . LEU A 1 92 ? -10.922 8.609 1.453 1 98.88 92 LEU A CA 1
ATOM 676 C C . LEU A 1 92 ? -10.141 9.203 0.286 1 98.88 92 LEU A C 1
ATOM 678 O O . LEU A 1 92 ? -9.664 10.344 0.367 1 98.88 92 LEU A O 1
ATOM 682 N N . ALA A 1 93 ? -10.008 8.43 -0.799 1 98.88 93 ALA A N 1
ATOM 683 C CA . ALA A 1 93 ? -9.312 8.875 -1.998 1 98.88 93 ALA A CA 1
ATOM 684 C C . ALA A 1 93 ? -9.992 10.102 -2.604 1 98.88 93 ALA A C 1
ATOM 686 O O . ALA A 1 93 ? -9.32 11.055 -3.01 1 98.88 93 ALA A O 1
ATOM 687 N N . ALA A 1 94 ? -11.312 10 -2.66 1 98.75 94 ALA A N 1
ATOM 688 C CA . ALA A 1 94 ? -12.078 11.109 -3.225 1 98.75 94 ALA A CA 1
ATOM 689 C C . ALA A 1 94 ? -11.875 12.383 -2.408 1 98.75 94 ALA A C 1
ATOM 691 O O . ALA A 1 94 ? -11.711 13.469 -2.969 1 98.75 94 ALA A O 1
ATOM 692 N N . GLU A 1 95 ? -11.883 12.312 -1.133 1 98.94 95 GLU A N 1
ATOM 693 C CA . GLU A 1 95 ? -11.688 13.469 -0.265 1 98.94 95 GLU A CA 1
ATOM 694 C C . GLU A 1 95 ? -10.266 14.016 -0.393 1 98.94 95 GLU A C 1
ATOM 696 O O . GLU A 1 95 ? -10.062 15.234 -0.42 1 98.94 95 GLU A O 1
ATOM 701 N N . PHE A 1 96 ? -9.297 13.172 -0.472 1 98.94 96 PHE A N 1
ATOM 702 C CA . PHE A 1 96 ? -7.91 13.586 -0.655 1 98.94 96 PHE A CA 1
ATOM 703 C C . PHE A 1 96 ? -7.742 14.359 -1.956 1 98.94 96 PHE A C 1
ATOM 705 O O . PHE A 1 96 ? -7.094 15.406 -1.981 1 98.94 96 PHE A O 1
ATOM 712 N N . LYS A 1 97 ? -8.312 13.812 -3.012 1 98.69 97 LYS A N 1
ATOM 713 C CA . LYS A 1 97 ? -8.242 14.469 -4.312 1 98.69 97 LYS A CA 1
ATOM 714 C C . LYS A 1 97 ? -8.922 15.836 -4.281 1 98.69 97 LYS A C 1
ATOM 716 O O . LYS A 1 97 ? -8.438 16.797 -4.883 1 98.69 97 LYS A O 1
ATOM 721 N N . LYS A 1 98 ? -10.047 15.797 -3.627 1 98.69 98 LYS A N 1
ATOM 722 C CA . LYS A 1 98 ? -10.781 17.047 -3.5 1 98.69 98 LYS A CA 1
ATOM 723 C C . LYS A 1 98 ? -9.93 18.125 -2.828 1 98.69 98 LYS A C 1
ATOM 725 O O . LYS A 1 98 ? -9.898 19.266 -3.283 1 98.69 98 LYS A O 1
ATOM 730 N N . ARG A 1 99 ? -9.164 17.75 -1.853 1 98.56 99 ARG A N 1
ATOM 731 C CA . ARG A 1 99 ? -8.414 18.719 -1.051 1 98.56 99 ARG A CA 1
ATOM 732 C C . ARG A 1 99 ? -7.078 19.047 -1.71 1 98.56 99 ARG A C 1
ATOM 734 O O . ARG A 1 99 ? -6.57 20.156 -1.569 1 98.56 99 ARG A O 1
ATOM 741 N N . ASN A 1 100 ? -6.504 18.062 -2.467 1 98.19 100 ASN A N 1
ATOM 742 C CA . ASN A 1 100 ? -5.117 18.219 -2.891 1 98.19 100 ASN A CA 1
ATOM 743 C C . ASN A 1 100 ? -4.996 18.25 -4.41 1 98.19 100 ASN A C 1
ATOM 745 O O . ASN A 1 100 ? -3.938 18.578 -4.945 1 98.19 100 ASN A O 1
ATOM 749 N N . GLY A 1 101 ? -6.023 17.859 -5.086 1 98.06 101 GLY A N 1
ATOM 750 C CA . GLY A 1 101 ? -6.09 18.016 -6.527 1 98.06 101 GLY A CA 1
ATOM 751 C C . GLY A 1 101 ? -5.777 16.734 -7.281 1 98.06 101 GLY A C 1
ATOM 752 O O . GLY A 1 101 ? -6.133 16.594 -8.453 1 98.06 101 GLY A O 1
ATOM 753 N N . SER A 1 102 ? -5.102 15.828 -6.648 1 98.38 102 SER A N 1
ATOM 754 C CA . SER A 1 102 ? -4.734 14.578 -7.301 1 98.38 102 SER A CA 1
ATOM 755 C C . SER A 1 102 ? -4.383 13.5 -6.281 1 98.38 102 SER A C 1
ATOM 757 O O . SER A 1 102 ? -4.176 13.797 -5.105 1 98.38 102 SER A O 1
ATOM 759 N N . LEU A 1 103 ? -4.363 12.305 -6.719 1 98.25 103 LEU A N 1
ATOM 760 C CA . LEU A 1 103 ? -3.896 11.164 -5.938 1 98.25 103 LEU A CA 1
ATOM 761 C C . LEU A 1 103 ? -2.506 10.727 -6.391 1 98.25 103 LEU A C 1
ATOM 763 O O . LEU A 1 103 ? -1.866 9.898 -5.734 1 98.25 103 LEU A O 1
ATOM 767 N N . ASN A 1 104 ? -2.102 11.242 -7.512 1 97.81 104 ASN A N 1
ATOM 768 C CA . ASN A 1 104 ? -0.843 10.836 -8.133 1 97.81 104 ASN A CA 1
ATOM 769 C C . ASN A 1 104 ? 0.313 11.727 -7.68 1 97.81 104 ASN A C 1
ATOM 771 O O . ASN A 1 104 ? 0.26 12.945 -7.836 1 97.81 104 ASN A O 1
ATOM 775 N N . CYS A 1 105 ? 1.325 11.203 -7.211 1 97.94 105 CYS A N 1
ATOM 776 C CA . CYS A 1 105 ? 2.469 11.898 -6.629 1 97.94 105 CYS A CA 1
ATOM 777 C C . CYS A 1 105 ? 3.133 12.812 -7.656 1 97.94 105 CYS A C 1
ATOM 779 O O . CYS A 1 105 ? 3.494 13.945 -7.344 1 97.94 105 CYS A O 1
ATOM 781 N N . GLY A 1 106 ? 3.395 12.305 -8.875 1 97.12 106 GLY A N 1
ATOM 782 C CA . GLY A 1 106 ? 3.986 13.125 -9.922 1 97.12 106 GLY A CA 1
ATOM 783 C C . GLY A 1 106 ? 3.195 14.383 -10.211 1 97.12 106 GLY A C 1
ATOM 784 O O . GLY A 1 106 ? 3.768 15.469 -10.344 1 97.12 106 GLY A O 1
ATOM 785 N N . GLU A 1 107 ? 1.896 14.188 -10.273 1 97.5 107 GLU A N 1
ATOM 786 C CA . GLU A 1 107 ? 1.009 15.328 -10.508 1 97.5 107 GLU A CA 1
ATOM 787 C C . GLU A 1 107 ? 1.049 16.312 -9.344 1 97.5 107 GLU A C 1
ATOM 789 O O . GLU A 1 107 ? 1.1 17.531 -9.555 1 97.5 107 GLU A O 1
ATOM 794 N N . LEU A 1 108 ? 1.009 15.773 -8.156 1 97.75 108 LEU A N 1
ATOM 795 C CA . LEU A 1 108 ? 1.013 16.609 -6.965 1 97.75 108 LEU A CA 1
ATOM 796 C C . LEU A 1 108 ? 2.291 17.438 -6.887 1 97.75 108 LEU A C 1
ATOM 798 O O . LEU A 1 108 ? 2.273 18.578 -6.395 1 97.75 108 LEU A O 1
ATOM 802 N N . LEU A 1 109 ? 3.393 16.875 -7.402 1 96.19 109 LEU A N 1
ATOM 803 C CA . LEU A 1 109 ? 4.691 17.531 -7.359 1 96.19 109 LEU A CA 1
ATOM 804 C C . LEU A 1 109 ? 4.879 18.438 -8.562 1 96.19 109 LEU A C 1
ATOM 806 O O . LEU A 1 109 ? 5.867 19.172 -8.648 1 96.19 109 LEU A O 1
ATOM 810 N N . GLY A 1 110 ? 3.959 18.312 -9.539 1 95.19 110 GLY A N 1
ATOM 811 C CA . GLY A 1 110 ? 4.07 19.094 -10.75 1 95.19 110 GLY A CA 1
ATOM 812 C C . GLY A 1 110 ? 5.133 18.578 -11.703 1 95.19 110 GLY A C 1
ATOM 813 O O . GLY A 1 110 ? 5.738 19.359 -12.445 1 95.19 110 GLY A O 1
ATOM 814 N N . LEU A 1 111 ? 5.332 17.312 -11.617 1 93.31 111 LEU A N 1
ATOM 815 C CA . LEU A 1 111 ? 6.363 16.734 -12.469 1 93.31 111 LEU A CA 1
ATOM 816 C C . LEU A 1 111 ? 5.824 16.469 -13.867 1 93.31 111 LEU A C 1
ATOM 818 O O . LEU A 1 111 ? 4.633 16.203 -14.039 1 93.31 111 LEU A O 1
ATOM 822 N N . LYS A 1 112 ? 6.828 16.594 -14.773 1 84.81 112 LYS A N 1
ATOM 823 C CA . LYS A 1 112 ? 6.469 16.219 -16.141 1 84.81 112 LYS A CA 1
ATOM 824 C C . LYS A 1 112 ? 6.227 14.719 -16.25 1 84.81 112 LYS A C 1
ATOM 826 O O . LYS A 1 112 ? 6.773 13.938 -15.469 1 84.81 112 LYS A O 1
ATOM 831 N N . LYS A 1 113 ? 5.555 14.523 -17.359 1 77.56 113 LYS A N 1
ATOM 832 C CA . LYS A 1 113 ? 5.285 13.109 -17.625 1 77.56 113 LYS A CA 1
ATOM 833 C C . LYS A 1 113 ? 6.57 12.367 -17.969 1 77.56 113 LYS A C 1
ATOM 835 O O . LYS A 1 113 ? 7.445 12.906 -18.656 1 77.56 113 LYS A O 1
ATOM 840 N N . LYS A 1 114 ? 6.961 11.32 -17.422 1 77.5 114 LYS A N 1
ATOM 841 C CA . LYS A 1 114 ? 8.109 10.461 -17.703 1 77.5 114 LYS A CA 1
ATOM 842 C C . LYS A 1 114 ? 9.367 10.977 -17.016 1 77.5 114 LYS A C 1
ATOM 844 O O . LYS A 1 114 ? 10.477 10.773 -17.5 1 77.5 114 LYS A O 1
ATOM 849 N N . ALA A 1 115 ? 9.188 11.875 -16.109 1 80.5 115 ALA A N 1
ATOM 850 C CA . ALA A 1 115 ? 10.352 12.289 -15.328 1 80.5 115 ALA A CA 1
ATOM 851 C C . ALA A 1 115 ? 11.133 11.07 -14.836 1 80.5 115 ALA A C 1
ATOM 853 O O . ALA A 1 115 ? 10.547 10.055 -14.461 1 80.5 115 ALA A O 1
ATOM 854 N N . PRO A 1 116 ? 12.469 11.219 -14.922 1 85.88 116 PRO A N 1
ATOM 855 C CA . PRO A 1 116 ? 13.266 10.078 -14.477 1 85.88 116 PRO A CA 1
ATOM 856 C C . PRO A 1 116 ? 12.945 9.648 -13.047 1 85.88 116 PRO A C 1
ATOM 858 O O . PRO A 1 116 ? 12.672 10.492 -12.188 1 85.88 116 PRO A O 1
ATOM 861 N N . VAL A 1 117 ? 12.969 8.383 -12.984 1 90.25 117 VAL A N 1
ATOM 862 C CA . VAL A 1 117 ? 12.695 7.801 -11.672 1 90.25 117 VAL A CA 1
ATOM 863 C C . VAL A 1 117 ? 14.008 7.43 -10.984 1 90.25 117 VAL A C 1
ATOM 865 O O . VAL A 1 117 ? 14.891 6.82 -11.602 1 90.25 117 VAL A O 1
ATOM 868 N N . SER A 1 118 ? 14.195 8 -9.797 1 94.94 118 SER A N 1
ATOM 869 C CA . SER A 1 118 ? 15.344 7.684 -8.953 1 94.94 118 SER A CA 1
ATOM 870 C C . SER A 1 118 ? 14.898 7.148 -7.598 1 94.94 118 SER A C 1
ATOM 872 O O . SER A 1 118 ? 13.875 7.574 -7.062 1 94.94 118 SER A O 1
ATOM 874 N N . SER A 1 119 ? 15.672 6.164 -7.078 1 96.06 119 SER A N 1
ATOM 875 C CA . SER A 1 119 ? 15.352 5.621 -5.762 1 96.06 119 SER A CA 1
ATOM 876 C C . SER A 1 119 ? 15.969 6.465 -4.652 1 96.06 119 SER A C 1
ATOM 878 O O . SER A 1 119 ? 15.719 6.227 -3.469 1 96.06 119 SER A O 1
ATOM 880 N N . GLU A 1 120 ? 16.734 7.508 -5.035 1 95.88 120 GLU A N 1
ATOM 881 C CA . GLU A 1 120 ? 17.453 8.305 -4.047 1 95.88 120 GLU A CA 1
ATOM 882 C C . GLU A 1 120 ? 16.578 9.422 -3.488 1 95.88 120 GLU A C 1
ATOM 884 O O . GLU A 1 120 ? 16.234 10.359 -4.203 1 95.88 120 GLU A O 1
ATOM 889 N N . PRO A 1 121 ? 16.297 9.258 -2.201 1 95 121 PRO A N 1
ATOM 890 C CA . PRO A 1 121 ? 15.508 10.352 -1.629 1 95 121 PRO A CA 1
ATOM 891 C C . PRO A 1 121 ? 16.297 11.656 -1.521 1 95 121 PRO A C 1
ATOM 893 O O . PRO A 1 121 ? 17.516 11.633 -1.335 1 95 121 PRO A O 1
ATOM 896 N N . GLU A 1 122 ? 15.57 12.742 -1.66 1 91.38 122 GLU A N 1
ATOM 897 C CA . GLU A 1 122 ? 16.219 14.039 -1.475 1 91.38 122 GLU A CA 1
ATOM 898 C C . GLU A 1 122 ? 16.531 14.289 -0.004 1 91.38 122 GLU A C 1
ATOM 900 O O . GLU A 1 122 ? 15.828 13.805 0.882 1 91.38 122 GLU A O 1
ATOM 905 N N . ALA A 1 123 ? 17.609 15.062 0.214 1 91.94 123 ALA A N 1
ATOM 906 C CA . ALA A 1 123 ? 17.938 15.461 1.579 1 91.94 123 ALA A CA 1
ATOM 907 C C . ALA A 1 123 ? 16.828 16.297 2.189 1 91.94 123 ALA A C 1
ATOM 909 O O . ALA A 1 123 ? 16.25 17.156 1.515 1 91.94 123 ALA A O 1
ATOM 910 N N . ARG A 1 124 ? 16.641 16.047 3.453 1 93.94 124 ARG A N 1
ATOM 911 C CA . ARG A 1 124 ? 15.594 16.781 4.156 1 93.94 124 ARG A CA 1
ATOM 912 C C . ARG A 1 124 ? 16.125 18.109 4.707 1 93.94 124 ARG A C 1
ATOM 914 O O . ARG A 1 124 ? 16.266 18.266 5.918 1 93.94 124 ARG A O 1
ATOM 921 N N . THR A 1 125 ? 16.203 19.047 3.84 1 92.25 125 THR A N 1
ATOM 922 C CA . THR A 1 125 ? 16.656 20.391 4.176 1 92.25 125 THR A CA 1
ATOM 923 C C . THR A 1 125 ? 15.477 21.328 4.383 1 92.25 125 THR A C 1
ATOM 925 O O . THR A 1 125 ? 14.328 20.953 4.125 1 92.25 125 THR A O 1
ATOM 928 N N . GLU A 1 126 ? 15.773 22.469 4.867 1 92.69 126 GLU A N 1
ATOM 929 C CA . GLU A 1 126 ? 14.734 23.484 4.973 1 92.69 126 GLU A CA 1
ATOM 930 C C . GLU A 1 126 ? 14.086 23.766 3.615 1 92.69 126 GLU A C 1
ATOM 932 O O . GLU A 1 126 ? 12.875 23.969 3.527 1 92.69 126 GLU A O 1
ATOM 937 N N . GLN A 1 127 ? 14.898 23.781 2.586 1 91.75 127 GLN A N 1
ATOM 938 C CA . GLN A 1 127 ? 14.422 24.031 1.23 1 91.75 127 GLN A CA 1
ATOM 939 C C . GLN A 1 127 ? 13.5 22.906 0.764 1 91.75 127 GLN A C 1
ATOM 941 O O . GLN A 1 127 ? 12.531 23.141 0.041 1 91.75 127 GLN A O 1
ATOM 946 N N . TYR A 1 128 ? 13.758 21.625 1.182 1 92.56 128 TYR A N 1
ATOM 947 C CA . TYR A 1 128 ? 12.914 20.484 0.862 1 92.56 128 TYR A CA 1
ATOM 948 C C . TYR A 1 128 ? 11.5 20.688 1.389 1 92.56 128 TYR A C 1
ATOM 950 O O . TYR A 1 128 ? 10.523 20.547 0.643 1 92.56 128 TYR A O 1
ATOM 958 N N . TYR A 1 129 ? 11.406 21.047 2.605 1 92 129 TYR A N 1
ATOM 959 C CA . TYR A 1 129 ? 10.109 21.156 3.26 1 92 129 TYR A CA 1
ATOM 960 C C . TYR A 1 129 ? 9.359 22.391 2.771 1 92 129 TYR A C 1
ATOM 962 O O . TYR A 1 129 ? 8.125 22.406 2.764 1 92 129 TYR A O 1
ATOM 970 N N . ALA A 1 130 ? 10.086 23.391 2.311 1 89.25 130 ALA A N 1
ATOM 971 C CA . ALA A 1 130 ? 9.477 24.641 1.829 1 89.25 130 ALA A CA 1
ATOM 972 C C . ALA A 1 130 ? 8.93 24.453 0.415 1 89.25 130 ALA A C 1
ATOM 974 O O . ALA A 1 130 ? 7.902 25.047 0.063 1 89.25 130 ALA A O 1
ATOM 975 N N . LYS A 1 131 ? 9.508 23.656 -0.38 1 89.19 131 LYS A N 1
ATOM 976 C CA . LYS A 1 131 ? 9.195 23.578 -1.804 1 89.19 131 LYS A CA 1
ATOM 977 C C . LYS A 1 131 ? 8.164 22.484 -2.08 1 89.19 131 LYS A C 1
ATOM 979 O O . LYS A 1 131 ? 7.406 22.578 -3.043 1 89.19 131 LYS A O 1
ATOM 984 N N . ARG A 1 132 ? 8.203 21.453 -1.316 1 91.5 132 ARG A N 1
ATOM 985 C CA . ARG A 1 132 ? 7.371 20.297 -1.606 1 91.5 132 ARG A CA 1
ATOM 986 C C . ARG A 1 132 ? 6.027 20.391 -0.894 1 91.5 132 ARG A C 1
ATOM 988 O O . ARG A 1 132 ? 5.957 20.828 0.26 1 91.5 132 ARG A O 1
ATOM 995 N N . PRO A 1 133 ? 5.035 19.938 -1.582 1 96.12 133 PRO A N 1
ATOM 996 C CA . PRO A 1 133 ? 3.713 19.953 -0.956 1 96.12 133 PRO A CA 1
ATOM 997 C C . PRO A 1 133 ? 3.516 18.797 0.023 1 96.12 133 PRO A C 1
ATOM 999 O O . PRO A 1 133 ? 2.432 18.641 0.591 1 96.12 133 PRO A O 1
ATOM 1002 N N . CYS A 1 134 ? 4.473 18.016 0.275 1 97.88 134 CYS A N 1
ATOM 1003 C CA . CYS A 1 134 ? 4.344 16.734 0.948 1 97.88 134 CYS A CA 1
ATOM 1004 C C . CYS A 1 134 ? 3.941 16.922 2.406 1 97.88 134 CYS A C 1
ATOM 1006 O O . CYS A 1 134 ? 3.188 16.109 2.951 1 97.88 134 CYS A O 1
ATOM 1008 N N . SER A 1 135 ? 4.477 17.969 3.068 1 97.94 135 SER A N 1
ATOM 1009 C CA . SER A 1 135 ? 4.074 18.234 4.445 1 97.94 135 SER A CA 1
ATOM 1010 C C . SER A 1 135 ? 2.568 18.453 4.551 1 97.94 135 SER A C 1
ATOM 1012 O O . SER A 1 135 ? 1.921 17.938 5.457 1 97.94 135 SER A O 1
ATOM 1014 N N . LYS A 1 136 ? 2.061 19.234 3.654 1 98.25 136 LYS A N 1
ATOM 1015 C CA . LYS A 1 136 ? 0.624 19.484 3.619 1 98.25 136 LYS A CA 1
ATOM 1016 C C . LYS A 1 136 ? -0.155 18.203 3.338 1 98.25 136 LYS A C 1
ATOM 1018 O O . LYS A 1 136 ? -1.197 17.953 3.947 1 98.25 136 LYS A O 1
ATOM 1023 N N . MET A 1 137 ? 0.314 17.359 2.363 1 98.75 137 MET A N 1
ATOM 1024 C CA . MET A 1 137 ? -0.364 16.109 2.016 1 98.75 137 MET A CA 1
ATOM 1025 C C . MET A 1 137 ? -0.431 15.172 3.217 1 98.75 137 MET A C 1
ATOM 1027 O O . MET A 1 137 ? -1.448 14.516 3.439 1 98.75 137 MET A O 1
ATOM 1031 N N . VAL A 1 138 ? 0.659 15.086 3.988 1 98.88 138 VAL A N 1
ATOM 1032 C CA . VAL A 1 138 ? 0.704 14.25 5.18 1 98.88 138 VAL A CA 1
ATOM 1033 C C . VAL A 1 138 ? -0.309 14.75 6.207 1 98.88 138 VAL A C 1
ATOM 1035 O O . VAL A 1 138 ? -1.072 13.961 6.773 1 98.88 138 VAL A O 1
ATOM 1038 N N . GLU A 1 139 ? -0.277 16.047 6.43 1 98.88 139 GLU A N 1
ATOM 1039 C CA . GLU A 1 139 ? -1.221 16.641 7.375 1 98.88 139 GLU A CA 1
ATOM 1040 C C . GLU A 1 139 ? -2.664 16.375 6.949 1 98.88 139 GLU A C 1
ATOM 1042 O O . GLU A 1 139 ? -3.5 15.992 7.766 1 98.88 139 GLU A O 1
ATOM 1047 N N . GLU A 1 140 ? -2.975 16.578 5.691 1 98.88 140 GLU A N 1
ATOM 1048 C CA . GLU A 1 140 ? -4.328 16.422 5.172 1 98.88 140 GLU A CA 1
ATOM 1049 C C . GLU A 1 140 ? -4.762 14.953 5.234 1 98.88 140 GLU A C 1
ATOM 1051 O O . GLU A 1 140 ? -5.91 14.656 5.566 1 98.88 140 GLU A O 1
ATOM 1056 N N . ALA A 1 141 ? -3.838 14.062 4.883 1 98.94 141 ALA A N 1
ATOM 1057 C CA . ALA A 1 141 ? -4.168 12.641 4.977 1 98.94 141 ALA A CA 1
ATOM 1058 C C . ALA A 1 141 ? -4.512 12.258 6.414 1 98.94 141 ALA A C 1
ATOM 1060 O O . ALA A 1 141 ? -5.504 11.562 6.656 1 98.94 141 ALA A O 1
ATOM 1061 N N . ALA A 1 142 ? -3.693 12.703 7.379 1 98.94 142 ALA A N 1
ATOM 1062 C CA . ALA A 1 142 ? -3.947 12.43 8.797 1 98.94 142 ALA A CA 1
ATOM 1063 C C . ALA A 1 142 ? -5.277 13.031 9.234 1 98.94 142 ALA A C 1
ATOM 1065 O O . ALA A 1 142 ? -6.035 12.406 9.984 1 98.94 142 ALA A O 1
ATOM 1066 N N . ARG A 1 143 ? -5.535 14.234 8.734 1 98.94 143 ARG A N 1
ATOM 1067 C CA . ARG A 1 143 ? -6.77 14.93 9.094 1 98.94 143 ARG A CA 1
ATOM 1068 C C . ARG A 1 143 ? -7.988 14.211 8.508 1 98.94 143 ARG A C 1
ATOM 1070 O O . ARG A 1 143 ? -9 14.055 9.188 1 98.94 143 ARG A O 1
ATOM 1077 N N . ILE A 1 144 ? -7.934 13.789 7.289 1 98.94 144 ILE A N 1
ATOM 1078 C CA . ILE A 1 144 ? -9.031 13.055 6.664 1 98.94 144 ILE A CA 1
ATOM 1079 C C . ILE A 1 144 ? -9.32 11.789 7.461 1 98.94 144 ILE A C 1
ATOM 1081 O O . ILE A 1 144 ? -10.484 11.469 7.727 1 98.94 144 ILE A O 1
ATOM 1085 N N . TRP A 1 145 ? -8.258 11.055 7.852 1 98.94 145 TRP A N 1
ATOM 1086 C CA . TRP A 1 145 ? -8.461 9.828 8.625 1 98.94 145 TRP A CA 1
ATOM 1087 C C . TRP A 1 145 ? -9.062 10.141 9.992 1 98.94 145 TRP A C 1
ATOM 1089 O O . TRP A 1 145 ? -9.977 9.445 10.445 1 98.94 145 TRP A O 1
ATOM 1099 N N . ALA A 1 146 ? -8.539 11.227 10.664 1 98.88 146 ALA A N 1
ATOM 1100 C CA . ALA A 1 146 ? -9.062 11.648 11.961 1 98.88 146 ALA A CA 1
ATOM 1101 C C . ALA A 1 146 ? -10.547 12 11.859 1 98.88 146 ALA A C 1
ATOM 1103 O O . ALA A 1 146 ? -11.328 11.672 12.75 1 98.88 146 ALA A O 1
ATOM 1104 N N . GLU A 1 147 ? -10.891 12.695 10.766 1 98.69 147 GLU A N 1
ATOM 1105 C CA . GLU A 1 147 ? -12.281 13.062 10.531 1 98.69 147 GLU A CA 1
ATOM 1106 C C . GLU A 1 147 ? -13.156 11.828 10.344 1 98.69 147 GLU A C 1
ATOM 1108 O O . GLU A 1 147 ? -14.281 11.773 10.836 1 98.69 147 GLU A O 1
ATOM 1113 N N . TYR A 1 148 ? -12.672 10.812 9.625 1 98.75 148 TYR A N 1
ATOM 1114 C CA . TYR A 1 148 ? -13.383 9.547 9.492 1 98.75 148 TYR A CA 1
ATOM 1115 C C . TYR A 1 148 ? -13.625 8.906 10.859 1 98.75 148 TYR A C 1
ATOM 1117 O O . TYR A 1 148 ? -14.734 8.469 11.156 1 98.75 148 TYR A O 1
ATOM 1125 N N . LEU A 1 149 ? -12.57 8.867 11.695 1 98.19 149 LEU A N 1
ATOM 1126 C CA . LEU A 1 149 ? -12.68 8.266 13.023 1 98.19 149 LEU A CA 1
ATOM 1127 C C . LEU A 1 149 ? -13.703 9.008 13.875 1 98.19 149 LEU A C 1
ATOM 1129 O O . LEU A 1 149 ? -14.438 8.383 14.648 1 98.19 149 LEU A O 1
ATOM 1133 N N . GLU A 1 150 ? -13.688 10.328 13.711 1 97.12 150 GLU A N 1
ATOM 1134 C CA . GLU A 1 150 ? -14.648 11.141 14.453 1 97.12 150 GLU A CA 1
ATOM 1135 C C . GLU A 1 150 ? -16.078 10.805 14.047 1 97.12 150 GLU A C 1
ATOM 1137 O O . GLU A 1 150 ? -16.969 10.688 14.898 1 97.12 150 GLU A O 1
ATOM 1142 N N . LYS A 1 151 ? -16.312 10.648 12.75 1 96.38 151 LYS A N 1
ATOM 1143 C CA . LYS A 1 151 ? -17.625 10.305 12.234 1 96.38 151 LYS A CA 1
ATOM 1144 C C . LYS A 1 151 ? -18.078 8.945 12.75 1 96.38 151 LYS A C 1
ATOM 1146 O O . LYS A 1 151 ? -19.281 8.719 12.969 1 96.38 151 LYS A O 1
ATOM 1151 N N . GLU A 1 152 ? -17.094 8.055 12.922 1 94.44 152 GLU A N 1
ATOM 1152 C CA . GLU A 1 152 ? -17.391 6.703 13.391 1 94.44 152 GLU A CA 1
ATOM 1153 C C . GLU A 1 152 ? -17.406 6.637 14.914 1 94.44 152 GLU A C 1
ATOM 1155 O O . GLU A 1 152 ? -17.625 5.57 15.492 1 94.44 152 GLU A O 1
ATOM 1160 N N . LYS A 1 153 ? -17.188 7.73 15.656 1 88.38 153 LYS A N 1
ATOM 1161 C CA . LYS A 1 153 ? -17.188 7.875 17.109 1 88.38 153 LYS A CA 1
ATOM 1162 C C . LYS A 1 153 ? -16.109 7.027 17.75 1 88.38 153 LYS A C 1
ATOM 1164 O O . LYS A 1 153 ? -16.359 6.309 18.719 1 88.38 153 LYS A O 1
ATOM 1169 N N . LYS A 1 154 ? -15.039 7.113 17.125 1 86 154 LYS A N 1
ATOM 1170 C CA . LYS A 1 154 ? -13.859 6.418 17.609 1 86 154 LYS A CA 1
ATOM 1171 C C . LYS A 1 154 ? -12.78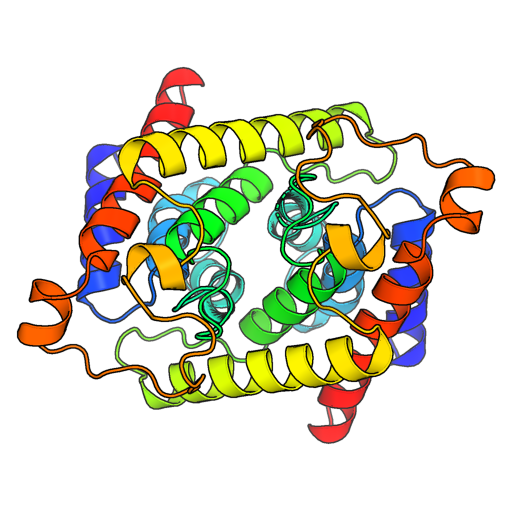1 7.41 18.047 1 86 154 LYS A C 1
ATOM 1173 O O . LYS A 1 154 ? -12.719 8.531 17.531 1 86 154 LYS A O 1
ATOM 1178 N N . MET B 1 1 ? 7.824 -23.078 5.59 1 92.69 1 MET B N 1
ATOM 1179 C CA . MET B 1 1 ? 7.352 -23.344 4.234 1 92.69 1 MET B CA 1
ATOM 1180 C C . MET B 1 1 ? 8.453 -23.078 3.211 1 92.69 1 MET B C 1
ATOM 1182 O O . MET B 1 1 ? 9.219 -22.125 3.35 1 92.69 1 MET B O 1
ATOM 1186 N N . THR B 1 2 ? 8.508 -23.953 2.191 1 95.94 2 THR B N 1
ATOM 1187 C CA . THR B 1 2 ? 9.414 -23.688 1.082 1 95.94 2 THR B CA 1
ATOM 1188 C C . THR B 1 2 ? 8.914 -22.516 0.237 1 95.94 2 THR B C 1
ATOM 1190 O O . THR B 1 2 ? 7.781 -22.062 0.407 1 95.94 2 THR B O 1
ATOM 1193 N N . LYS B 1 3 ? 9.766 -21.984 -0.673 1 96.62 3 LYS B N 1
ATOM 1194 C CA . LYS B 1 3 ? 9.375 -20.891 -1.563 1 96.62 3 LYS B CA 1
ATOM 1195 C C . LYS B 1 3 ? 8.219 -21.312 -2.461 1 96.62 3 LYS B C 1
ATOM 1197 O O . LYS B 1 3 ? 7.277 -20.531 -2.664 1 96.62 3 LYS B O 1
ATOM 1202 N N . GLU B 1 4 ? 8.242 -22.547 -2.986 1 97.81 4 GLU B N 1
ATOM 1203 C CA . GLU B 1 4 ? 7.18 -23.047 -3.848 1 97.81 4 GLU B CA 1
ATOM 1204 C C . GLU B 1 4 ? 5.867 -23.188 -3.082 1 97.81 4 GLU B C 1
ATOM 1206 O O . GLU B 1 4 ? 4.789 -22.953 -3.631 1 97.81 4 GLU B O 1
ATOM 1211 N N . GLU B 1 5 ? 5.984 -23.609 -1.817 1 98.5 5 GLU B N 1
ATOM 1212 C CA . GLU B 1 5 ? 4.797 -23.734 -0.979 1 98.5 5 GLU B CA 1
ATOM 1213 C C . GLU B 1 5 ? 4.16 -22.375 -0.719 1 98.5 5 GLU B C 1
ATOM 1215 O O . GLU B 1 5 ? 2.936 -22.25 -0.664 1 98.5 5 GLU B O 1
ATOM 1220 N N . ARG B 1 6 ? 4.98 -21.391 -0.553 1 98.75 6 ARG B N 1
ATOM 1221 C CA . ARG B 1 6 ? 4.477 -20.031 -0.307 1 98.75 6 ARG B CA 1
ATOM 1222 C C . ARG B 1 6 ? 3.809 -19.469 -1.553 1 98.75 6 ARG B C 1
ATOM 1224 O O . ARG B 1 6 ? 2.781 -18.781 -1.458 1 98.75 6 ARG B O 1
ATOM 1231 N N . ILE B 1 7 ? 4.414 -19.719 -2.73 1 98.88 7 ILE B N 1
ATOM 1232 C CA . ILE B 1 7 ? 3.795 -19.312 -3.986 1 98.88 7 ILE B CA 1
ATOM 1233 C C . ILE B 1 7 ? 2.432 -19.984 -4.133 1 98.88 7 ILE B C 1
ATOM 1235 O O . ILE B 1 7 ? 1.442 -19.328 -4.465 1 98.88 7 ILE B O 1
ATOM 1239 N N . SER B 1 8 ? 2.354 -21.312 -3.83 1 98.75 8 SER B N 1
ATOM 1240 C CA . SER B 1 8 ? 1.099 -22.047 -3.887 1 98.75 8 SER B CA 1
ATOM 1241 C C . SER B 1 8 ? 0.087 -21.5 -2.885 1 98.75 8 SER B C 1
ATOM 1243 O O . SER B 1 8 ? -1.108 -21.438 -3.178 1 98.75 8 SER B O 1
ATOM 1245 N N . ARG B 1 9 ? 0.59 -21.172 -1.749 1 98.81 9 ARG B N 1
ATOM 1246 C CA . ARG B 1 9 ? -0.279 -20.609 -0.721 1 98.81 9 ARG B CA 1
ATOM 1247 C C . ARG B 1 9 ? -0.91 -19.297 -1.191 1 98.81 9 ARG B C 1
ATOM 1249 O O . ARG B 1 9 ? -2.098 -19.062 -0.964 1 98.81 9 ARG B O 1
ATOM 1256 N N . ALA B 1 10 ? -0.133 -18.422 -1.811 1 98.94 10 ALA B N 1
ATOM 1257 C CA . ALA B 1 10 ? -0.668 -17.172 -2.33 1 98.94 10 ALA B CA 1
ATOM 1258 C C . ALA B 1 10 ? -1.8 -17.422 -3.322 1 98.94 10 ALA B C 1
ATOM 1260 O O . ALA B 1 10 ? -2.852 -16.781 -3.252 1 98.94 10 ALA B O 1
ATOM 1261 N N . THR B 1 11 ? -1.582 -18.375 -4.238 1 98.56 11 THR B N 1
ATOM 1262 C CA . THR B 1 11 ? -2.576 -18.688 -5.258 1 98.56 11 THR B CA 1
ATOM 1263 C C . THR B 1 11 ? -3.82 -19.297 -4.629 1 98.56 11 THR B C 1
ATOM 1265 O O . THR B 1 11 ? -4.945 -19 -5.035 1 98.56 11 THR B O 1
ATOM 1268 N N . GLU B 1 12 ? -3.65 -20.156 -3.639 1 98.5 12 GLU B N 1
ATOM 1269 C CA . GLU B 1 12 ? -4.766 -20.797 -2.943 1 98.5 12 GLU B CA 1
ATOM 1270 C C . GLU B 1 12 ? -5.594 -19.766 -2.176 1 98.5 12 GLU B C 1
ATOM 1272 O O . GLU B 1 12 ? -6.824 -19.859 -2.15 1 98.5 12 GLU B O 1
ATOM 1277 N N . LEU B 1 13 ? -4.941 -18.859 -1.53 1 98.81 13 LEU B N 1
ATOM 1278 C CA . LEU B 1 13 ? -5.645 -17.797 -0.815 1 98.81 13 LEU B CA 1
ATOM 1279 C C . LEU B 1 13 ? -6.516 -16.984 -1.766 1 98.81 13 LEU B C 1
ATOM 1281 O O . LEU B 1 13 ? -7.684 -16.719 -1.47 1 98.81 13 LEU B O 1
ATOM 1285 N N . PHE B 1 14 ? -5.922 -16.672 -2.943 1 98.75 14 PHE B N 1
ATOM 1286 C CA . PHE B 1 14 ? -6.691 -15.922 -3.928 1 98.75 14 PHE B CA 1
ATOM 1287 C C . PHE B 1 14 ? -7.906 -16.719 -4.391 1 98.75 14 PHE B C 1
ATOM 1289 O O . PHE B 1 14 ? -9.016 -16.172 -4.473 1 98.75 14 PHE B O 1
ATOM 1296 N N . LYS B 1 15 ? -7.723 -17.938 -4.617 1 97.5 15 LYS B N 1
ATOM 1297 C CA . LYS B 1 15 ? -8.797 -18.797 -5.098 1 97.5 15 LYS B CA 1
ATOM 1298 C C . LYS B 1 15 ? -9.844 -19.031 -4.012 1 97.5 15 LYS B C 1
ATOM 1300 O O . LYS B 1 15 ? -10.984 -19.391 -4.309 1 97.5 15 LYS B O 1
ATOM 1305 N N . SER B 1 16 ? -9.445 -18.828 -2.766 1 97.38 16 SER B N 1
ATOM 1306 C CA . SER B 1 16 ? -10.352 -19 -1.637 1 97.38 16 SER B CA 1
ATOM 1307 C C . SER B 1 16 ? -11.133 -17.719 -1.358 1 97.38 16 SER B C 1
ATOM 1309 O O . SER B 1 16 ? -11.883 -17.641 -0.383 1 97.38 16 SER B O 1
ATOM 1311 N N . GLY B 1 17 ? -10.836 -16.641 -2.111 1 97.88 17 GLY B N 1
ATOM 1312 C CA . GLY B 1 17 ? -11.688 -15.469 -2.035 1 97.88 17 GLY B CA 1
ATOM 1313 C C . GLY B 1 17 ? -10.969 -14.234 -1.519 1 97.88 17 GLY B C 1
ATOM 1314 O O . GLY B 1 17 ? -11.492 -13.125 -1.595 1 97.88 17 GLY B O 1
ATOM 1315 N N . TYR B 1 18 ? -9.773 -14.344 -1.006 1 98.69 18 TYR B N 1
ATOM 1316 C CA . TYR B 1 18 ? -9.008 -13.172 -0.576 1 98.69 18 TYR B CA 1
ATOM 1317 C C . TYR B 1 18 ? -8.586 -12.328 -1.771 1 98.69 18 TYR B C 1
ATOM 1319 O O . TYR B 1 18 ? -8.5 -12.828 -2.895 1 98.69 18 TYR B O 1
ATOM 1327 N N . ASN B 1 19 ? -8.414 -11 -1.584 1 98.5 19 ASN B N 1
ATOM 1328 C CA . ASN B 1 19 ? -8 -10.203 -2.734 1 98.5 19 ASN B CA 1
ATOM 1329 C C . ASN B 1 19 ? -6.531 -10.422 -3.068 1 98.5 19 ASN B C 1
ATOM 1331 O O . ASN B 1 19 ? -5.828 -11.141 -2.35 1 98.5 19 ASN B O 1
ATOM 1335 N N . CYS B 1 20 ? -6.121 -9.898 -4.168 1 98.75 20 CYS B N 1
ATOM 1336 C CA . CYS B 1 20 ? -4.805 -10.148 -4.742 1 98.75 20 CYS B CA 1
ATOM 1337 C C . CYS B 1 20 ? -3.701 -9.742 -3.777 1 98.75 20 CYS B C 1
ATOM 1339 O O . CYS B 1 20 ? -2.748 -10.492 -3.562 1 98.75 20 CYS B O 1
ATOM 1341 N N . SER B 1 21 ? -3.803 -8.547 -3.168 1 98.94 21 SER B N 1
ATOM 1342 C CA . SER B 1 21 ? -2.787 -8.047 -2.246 1 98.94 21 SER B CA 1
ATOM 1343 C C . SER B 1 21 ? -2.715 -8.914 -0.988 1 98.94 21 SER B C 1
ATOM 1345 O O . SER B 1 21 ? -1.627 -9.289 -0.551 1 98.94 21 SER B O 1
ATOM 1347 N N . GLN B 1 22 ? -3.863 -9.234 -0.382 1 98.94 22 GLN B N 1
ATOM 1348 C CA . GLN B 1 22 ? -3.934 -10.086 0.806 1 98.94 22 GLN B CA 1
ATOM 1349 C C . GLN B 1 22 ? -3.271 -11.438 0.558 1 98.94 22 GLN B C 1
ATOM 1351 O O . GLN B 1 22 ? -2.541 -11.938 1.413 1 98.94 22 GLN B O 1
ATOM 1356 N N . SER B 1 23 ? -3.545 -11.977 -0.584 1 98.94 23 SER B N 1
ATOM 1357 C CA . SER B 1 23 ? -3.043 -13.305 -0.93 1 98.94 23 SER B CA 1
ATOM 1358 C C . SER B 1 23 ? -1.519 -13.328 -0.944 1 98.94 23 SER B C 1
ATOM 1360 O O . SER B 1 23 ? -0.904 -14.227 -0.364 1 98.94 23 SER B O 1
ATOM 1362 N N . VAL B 1 24 ? -0.92 -12.328 -1.561 1 99 24 VAL B N 1
ATOM 1363 C CA . VAL B 1 24 ? 0.534 -12.258 -1.665 1 99 24 VAL B CA 1
ATOM 1364 C C . VAL B 1 24 ? 1.139 -12.016 -0.284 1 99 24 VAL B C 1
ATOM 1366 O O . VAL B 1 24 ? 2.053 -12.727 0.134 1 99 24 VAL B O 1
ATOM 1369 N N . VAL B 1 25 ? 0.638 -11.086 0.514 1 98.94 25 VAL B N 1
ATOM 1370 C CA . VAL B 1 25 ? 1.224 -10.695 1.793 1 98.94 25 VAL B CA 1
ATOM 1371 C C . VAL B 1 25 ? 1.066 -11.828 2.801 1 98.94 25 VAL B C 1
ATOM 1373 O O . VAL B 1 25 ? 2.02 -12.188 3.498 1 98.94 25 VAL B O 1
ATOM 1376 N N . ALA B 1 26 ? -0.126 -12.438 2.877 1 98.94 26 ALA B N 1
ATOM 1377 C CA . ALA B 1 26 ? -0.399 -13.461 3.879 1 98.94 26 ALA B CA 1
ATOM 1378 C C . ALA B 1 26 ? 0.46 -14.703 3.645 1 98.94 26 ALA B C 1
ATOM 1380 O O . ALA B 1 26 ? 0.762 -15.445 4.582 1 98.94 26 ALA B O 1
ATOM 1381 N N . ALA B 1 27 ? 0.867 -14.875 2.422 1 98.94 27 ALA B N 1
ATOM 1382 C CA . ALA B 1 27 ? 1.676 -16.047 2.084 1 98.94 27 ALA B CA 1
ATOM 1383 C C . ALA B 1 27 ? 3.08 -15.922 2.67 1 98.94 27 ALA B C 1
ATOM 1385 O O . ALA B 1 27 ? 3.785 -16.922 2.814 1 98.94 27 ALA B O 1
ATOM 1386 N N . PHE B 1 28 ? 3.533 -14.711 3.025 1 98.88 28 PHE B N 1
ATOM 1387 C CA . PHE B 1 28 ? 4.934 -14.539 3.385 1 98.88 28 PHE B CA 1
ATOM 1388 C C . PHE B 1 28 ? 5.062 -13.812 4.719 1 98.88 28 PHE B C 1
ATOM 1390 O O . PHE B 1 28 ? 6.141 -13.781 5.316 1 98.88 28 PHE B O 1
ATOM 1397 N N . ALA B 1 29 ? 3.961 -13.219 5.246 1 97.06 29 ALA B N 1
ATOM 1398 C CA . ALA B 1 29 ? 4.047 -12.273 6.352 1 97.06 29 ALA B CA 1
ATOM 1399 C C . ALA B 1 29 ? 4.547 -12.953 7.621 1 97.06 29 ALA B C 1
ATOM 1401 O O . ALA B 1 29 ? 5.121 -12.305 8.5 1 97.06 29 ALA B O 1
ATOM 1402 N N . ASP B 1 30 ? 4.355 -14.289 7.793 1 97.94 30 ASP B N 1
ATOM 1403 C CA . ASP B 1 30 ? 4.82 -15.031 8.961 1 97.94 30 ASP B CA 1
ATOM 1404 C C . ASP B 1 30 ? 6.34 -14.961 9.086 1 97.94 30 ASP B C 1
ATOM 1406 O O . ASP B 1 30 ? 6.879 -15.031 10.195 1 97.94 30 ASP B O 1
ATOM 1410 N N . MET B 1 31 ? 7.062 -14.766 7.977 1 98 31 MET B N 1
ATOM 1411 C CA . MET B 1 31 ? 8.516 -14.648 7.984 1 98 31 MET B CA 1
ATOM 1412 C C . MET B 1 31 ? 8.961 -13.406 8.742 1 98 31 MET B C 1
ATOM 1414 O O . MET B 1 31 ? 10.117 -13.312 9.164 1 98 31 MET B O 1
ATOM 1418 N N . TYR B 1 32 ? 8.031 -12.492 8.922 1 98 32 TYR B N 1
ATOM 1419 C CA . TYR B 1 32 ? 8.391 -11.195 9.484 1 98 32 TYR B CA 1
ATOM 1420 C C . TYR B 1 32 ? 7.688 -10.961 10.82 1 98 32 TYR B C 1
ATOM 1422 O O . TYR B 1 32 ? 7.629 -9.828 11.305 1 98 32 TYR B O 1
ATOM 1430 N N . GLY B 1 33 ? 7.047 -11.969 11.352 1 96.62 33 GLY B N 1
ATOM 1431 C CA . GLY B 1 33 ? 6.492 -11.906 12.695 1 96.62 33 GLY B CA 1
ATOM 1432 C C . GLY B 1 33 ? 5.07 -11.383 12.734 1 96.62 33 GLY B C 1
ATOM 1433 O O . GLY B 1 33 ? 4.566 -11.016 13.797 1 96.62 33 GLY B O 1
ATOM 1434 N N . PHE B 1 34 ? 4.43 -11.367 11.633 1 97.62 34 PHE B N 1
ATOM 1435 C CA . PHE B 1 34 ? 3.043 -10.914 11.586 1 97.62 34 PHE B CA 1
ATOM 1436 C C . PHE B 1 34 ? 2.09 -12.109 11.57 1 97.62 34 PHE B C 1
ATOM 1438 O O . PHE B 1 34 ? 2.363 -13.117 10.922 1 97.62 34 PHE B O 1
ATOM 1445 N N . THR B 1 35 ? 0.987 -11.938 12.297 1 97.88 35 THR B N 1
ATOM 1446 C CA . THR B 1 35 ? -0.067 -12.938 12.234 1 97.88 35 THR B CA 1
ATOM 1447 C C . THR B 1 35 ? -0.792 -12.875 10.891 1 97.88 35 THR B C 1
ATOM 1449 O O . THR B 1 35 ? -0.701 -11.875 10.172 1 97.88 35 THR B O 1
ATOM 1452 N N . GLU B 1 36 ? -1.482 -13.93 10.516 1 98.31 36 GLU B N 1
ATOM 1453 C CA . GLU B 1 36 ? -2.268 -13.945 9.281 1 98.31 36 GLU B CA 1
ATOM 1454 C C . GLU B 1 36 ? -3.291 -12.812 9.273 1 98.31 36 GLU B C 1
ATOM 1456 O O . GLU B 1 36 ? -3.482 -12.148 8.25 1 98.31 36 GLU B O 1
ATOM 1461 N N . GLU B 1 37 ? -3.922 -12.578 10.398 1 98.5 37 GLU B N 1
ATOM 1462 C CA . GLU B 1 37 ? -4.91 -11.508 10.484 1 98.5 37 GLU B CA 1
ATOM 1463 C C . GLU B 1 37 ? -4.27 -10.141 10.242 1 98.5 37 GLU B C 1
ATOM 1465 O O . GLU B 1 37 ? -4.816 -9.312 9.516 1 98.5 37 GLU B O 1
ATOM 1470 N N . GLN B 1 38 ? -3.146 -9.859 10.883 1 98.44 38 GLN B N 1
ATOM 1471 C CA . GLN B 1 38 ? -2.436 -8.609 10.656 1 98.44 38 GLN B CA 1
ATOM 1472 C C . GLN B 1 38 ? -2.08 -8.422 9.188 1 98.44 38 GLN B C 1
ATOM 1474 O O . GLN B 1 38 ? -2.23 -7.332 8.633 1 98.44 38 GLN B O 1
ATOM 1479 N N . ALA B 1 39 ? -1.604 -9.562 8.562 1 98.81 39 ALA B N 1
ATOM 1480 C CA . ALA B 1 39 ? -1.229 -9.539 7.152 1 98.81 39 ALA B CA 1
ATOM 1481 C C . ALA B 1 39 ? -2.43 -9.203 6.27 1 98.81 39 ALA B C 1
ATOM 1483 O O . ALA B 1 39 ? -2.326 -8.391 5.348 1 98.81 39 ALA B O 1
ATOM 1484 N N . LEU B 1 40 ? -3.553 -9.844 6.605 1 98.94 40 LEU B N 1
ATOM 1485 C CA . LEU B 1 40 ? -4.766 -9.641 5.824 1 98.94 40 LEU B CA 1
ATOM 1486 C C . LEU B 1 40 ? -5.277 -8.211 5.98 1 98.94 40 LEU B C 1
ATOM 1488 O O . LEU B 1 40 ? -5.672 -7.574 4.996 1 98.94 40 LEU B O 1
ATOM 1492 N N . ARG B 1 41 ? -5.195 -7.633 7.141 1 98.81 41 ARG B N 1
ATOM 1493 C CA . ARG B 1 41 ? -5.688 -6.285 7.402 1 98.81 41 ARG B CA 1
ATOM 1494 C C . ARG B 1 41 ? -4.82 -5.238 6.707 1 98.81 41 ARG B C 1
ATOM 1496 O O . ARG B 1 41 ? -5.336 -4.355 6.023 1 98.81 41 ARG B O 1
ATOM 1503 N N . MET B 1 42 ? -3.516 -5.363 6.789 1 98.69 42 MET B N 1
ATOM 1504 C CA . MET B 1 42 ? -2.652 -4.316 6.246 1 98.69 42 MET B CA 1
ATOM 1505 C C . MET B 1 42 ? -2.695 -4.312 4.723 1 98.69 42 MET B C 1
ATOM 1507 O O . MET B 1 42 ? -2.414 -3.291 4.094 1 98.69 42 MET B O 1
ATOM 1511 N N . ALA B 1 43 ? -3.094 -5.465 4.129 1 98.94 43 ALA B N 1
ATOM 1512 C CA . ALA B 1 43 ? -3.035 -5.59 2.676 1 98.94 43 ALA B CA 1
ATOM 1513 C C . ALA B 1 43 ? -4.41 -5.367 2.051 1 98.94 43 ALA B C 1
ATOM 1515 O O . ALA B 1 43 ? -4.523 -5.191 0.835 1 98.94 43 ALA B O 1
ATOM 1516 N N . ALA B 1 44 ? -5.453 -5.297 2.809 1 98.94 44 ALA B N 1
ATOM 1517 C CA . ALA B 1 44 ? -6.84 -5.422 2.367 1 98.94 44 ALA B CA 1
ATOM 1518 C C . ALA B 1 44 ? -7.203 -4.316 1.381 1 98.94 44 ALA B C 1
ATOM 1520 O O . ALA B 1 44 ? -7.859 -4.57 0.369 1 98.94 44 ALA B O 1
ATOM 1521 N N . SER B 1 45 ? -6.707 -3.098 1.579 1 98.94 45 SER B N 1
ATOM 1522 C CA . SER B 1 45 ? -7.203 -1.904 0.903 1 98.94 45 SER B CA 1
ATOM 1523 C C . SER B 1 45 ? -6.645 -1.797 -0.512 1 98.94 45 SER B C 1
ATOM 1525 O O . SER B 1 45 ? -7.094 -0.965 -1.302 1 98.94 45 SER B O 1
ATOM 1527 N N . PHE B 1 46 ? -5.738 -2.676 -0.865 1 98.88 46 PHE B N 1
ATOM 1528 C CA . PHE B 1 46 ? -5.02 -2.506 -2.125 1 98.88 46 PHE B CA 1
ATOM 1529 C C . PHE B 1 46 ? -5.621 -3.389 -3.211 1 98.88 46 PHE B C 1
ATOM 1531 O O . PHE B 1 46 ? -5.246 -3.287 -4.379 1 98.88 46 PHE B O 1
ATOM 1538 N N . GLY B 1 47 ? -6.605 -4.27 -2.826 1 98.62 47 GLY B N 1
ATOM 1539 C CA . GLY B 1 47 ? -7.238 -5.164 -3.783 1 98.62 47 GLY B CA 1
ATOM 1540 C C . GLY B 1 47 ? -7.93 -4.43 -4.918 1 98.62 47 GLY B C 1
ATOM 1541 O O . GLY B 1 47 ? -8.453 -3.332 -4.723 1 98.62 47 GLY B O 1
ATOM 1542 N N . GLY B 1 48 ? -7.898 -5.059 -6 1 97.5 48 GLY B N 1
ATOM 1543 C CA . GLY B 1 48 ? -8.523 -4.426 -7.145 1 97.5 48 GLY B CA 1
ATOM 1544 C C . GLY B 1 48 ? -7.758 -3.223 -7.66 1 97.5 48 GLY B C 1
ATOM 1545 O O . GLY B 1 48 ? -8.328 -2.34 -8.305 1 97.5 48 GLY B O 1
ATOM 1546 N N . GLY B 1 49 ? -6.605 -3.189 -6.742 1 76.12 49 GLY B N 1
ATOM 1547 C CA . GLY B 1 49 ? -5.535 -2.221 -6.914 1 76.12 49 GLY B CA 1
ATOM 1548 C C . GLY B 1 49 ? -6.023 -0.785 -6.922 1 76.12 49 GLY B C 1
ATOM 1549 O O . GLY B 1 49 ? -6.523 -0.302 -7.941 1 76.12 49 GLY B O 1
ATOM 1550 N N . ILE B 1 50 ? -5.203 -0.14 -6.164 1 78.81 50 ILE B N 1
ATOM 1551 C CA . ILE B 1 50 ? -5.441 0.887 -5.156 1 78.81 50 ILE B CA 1
ATOM 1552 C C . ILE B 1 50 ? -6.867 1.417 -5.285 1 78.81 50 ILE B C 1
ATOM 1554 O O . ILE B 1 50 ? -7.199 2.1 -6.258 1 78.81 50 ILE B O 1
ATOM 1558 N N . GLY B 1 51 ? -8.195 0.238 -3.797 1 78.06 51 GLY B N 1
ATOM 1559 C CA . GLY B 1 51 ? -9.32 -0.645 -3.52 1 78.06 51 GLY B CA 1
ATOM 1560 C C . GLY B 1 51 ? -10.484 -0.452 -4.477 1 78.06 51 GLY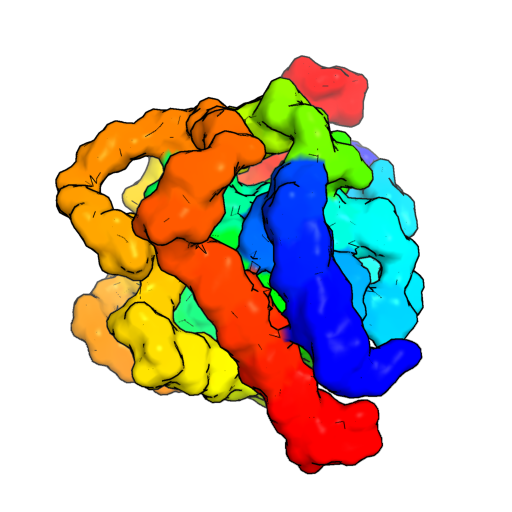 B C 1
ATOM 1561 O O . GLY B 1 51 ? -11.344 0.399 -4.25 1 78.06 51 GLY B O 1
ATOM 1562 N N . ARG B 1 52 ? -10.219 -1.03 -5.789 1 98 52 ARG B N 1
ATOM 1563 C CA . ARG B 1 52 ? -11.047 -1.186 -6.98 1 98 52 ARG B CA 1
ATOM 1564 C C . ARG B 1 52 ? -11.141 0.126 -7.75 1 98 52 ARG B C 1
ATOM 1566 O O . ARG B 1 52 ? -12.102 0.344 -8.492 1 98 52 ARG B O 1
ATOM 1573 N N . MET B 1 53 ? -10.055 1.01 -7.59 1 97.94 53 MET B N 1
ATOM 1574 C CA . MET B 1 53 ? -9.961 2.219 -8.406 1 97.94 53 MET B CA 1
ATOM 1575 C C . MET B 1 53 ? -9.141 1.962 -9.664 1 97.94 53 MET B C 1
ATOM 1577 O O . MET B 1 53 ? -8.906 2.879 -10.453 1 97.94 53 MET B O 1
ATOM 1581 N N . ARG B 1 54 ? -8.633 0.745 -9.828 1 97.44 54 ARG B N 1
ATOM 1582 C CA . ARG B 1 54 ? -7.934 0.275 -11.023 1 97.44 54 ARG B CA 1
ATOM 1583 C C . ARG B 1 54 ? -6.605 1.006 -11.195 1 97.44 54 ARG B C 1
ATOM 1585 O O . ARG B 1 54 ? -6.223 1.349 -12.312 1 97.44 54 ARG B O 1
ATOM 1592 N N . GLU B 1 55 ? -5.973 1.344 -10.086 1 97.62 55 GLU B N 1
ATOM 1593 C CA . GLU B 1 55 ? -4.645 1.948 -10.031 1 97.62 55 GLU B CA 1
ATOM 1594 C C . GLU B 1 55 ? -3.557 0.883 -9.922 1 97.62 55 GLU B C 1
ATOM 1596 O O . GLU B 1 55 ? -3.609 -0.139 -10.609 1 97.62 55 GLU B O 1
ATOM 1601 N N . THR B 1 56 ? -2.533 1.116 -9.141 1 98.69 56 THR B N 1
ATOM 1602 C CA . THR B 1 56 ? -1.442 0.157 -9.016 1 98.69 56 THR B CA 1
ATOM 1603 C C . THR B 1 56 ? -1.971 -1.214 -8.609 1 98.69 56 THR B C 1
ATOM 1605 O O . THR B 1 56 ? -2.746 -1.326 -7.652 1 98.69 56 THR B O 1
ATOM 1608 N N . CYS B 1 57 ? -1.582 -2.229 -9.312 1 98.81 57 CYS B N 1
ATOM 1609 C CA . CYS B 1 57 ? -2.053 -3.596 -9.117 1 98.81 57 CYS B CA 1
ATOM 1610 C C . CYS B 1 57 ? -1.876 -4.031 -7.668 1 98.81 57 CYS B C 1
ATOM 1612 O O . CYS B 1 57 ? -0.805 -3.848 -7.086 1 98.81 57 CYS B O 1
ATOM 1614 N N . GLY B 1 58 ? -2.91 -4.711 -7.086 1 98.88 58 GLY B N 1
ATOM 1615 C CA . GLY B 1 58 ? -2.863 -5.156 -5.703 1 98.88 58 GLY B CA 1
ATOM 1616 C C . GLY B 1 58 ? -1.813 -6.223 -5.457 1 98.88 58 GLY B C 1
ATOM 1617 O O . GLY B 1 58 ? -1.191 -6.254 -4.391 1 98.88 58 GLY B O 1
ATOM 1618 N N . ALA B 1 59 ? -1.675 -7.16 -6.418 1 98.94 59 ALA B N 1
ATOM 1619 C CA . ALA B 1 59 ? -0.63 -8.172 -6.281 1 98.94 59 ALA B CA 1
ATOM 1620 C C . ALA B 1 59 ? 0.749 -7.523 -6.18 1 98.94 59 ALA B C 1
ATOM 1622 O O . ALA B 1 59 ? 1.572 -7.926 -5.355 1 98.94 59 ALA B O 1
ATOM 1623 N N . ALA B 1 60 ? 0.986 -6.488 -7.004 1 98.94 60 ALA B N 1
ATOM 1624 C CA . ALA B 1 60 ? 2.244 -5.75 -6.941 1 98.94 60 ALA B CA 1
ATOM 1625 C C . ALA B 1 60 ? 2.387 -5.031 -5.602 1 98.94 60 ALA B C 1
ATOM 1627 O O . ALA B 1 60 ? 3.445 -5.086 -4.973 1 98.94 60 ALA B O 1
ATOM 1628 N N . CYS B 1 61 ? 1.306 -4.395 -5.152 1 98.94 61 CYS B N 1
ATOM 1629 C CA . CYS B 1 61 ? 1.341 -3.725 -3.857 1 98.94 61 CYS B CA 1
ATOM 1630 C C . CYS B 1 61 ? 1.672 -4.711 -2.744 1 98.94 61 CYS B C 1
ATOM 1632 O O . CYS B 1 61 ? 2.332 -4.352 -1.768 1 98.94 61 CYS B O 1
ATOM 1634 N N . GLY B 1 62 ? 1.148 -5.953 -2.883 1 98.94 62 GLY B N 1
ATOM 1635 C CA . GLY B 1 62 ? 1.524 -6.98 -1.926 1 98.94 62 GLY B CA 1
ATOM 1636 C C . GLY B 1 62 ? 3.025 -7.184 -1.826 1 98.94 62 GLY B C 1
ATOM 1637 O O . GLY B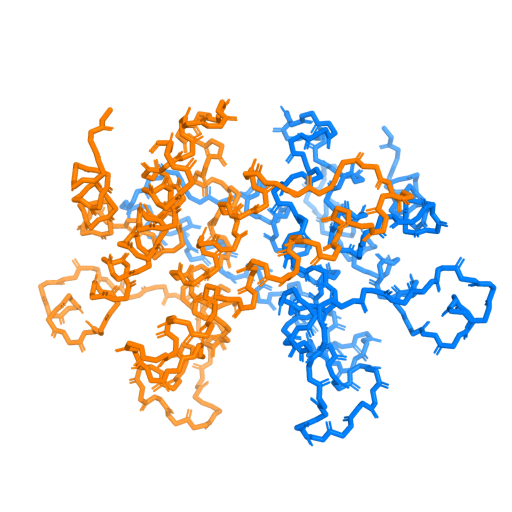 1 62 ? 3.572 -7.273 -0.726 1 98.94 62 GLY B O 1
ATOM 1638 N N . MET B 1 63 ? 3.738 -7.223 -3.012 1 98.88 63 MET B N 1
ATOM 1639 C CA . MET B 1 63 ? 5.195 -7.324 -3.027 1 98.88 63 MET B CA 1
ATOM 1640 C C . MET B 1 63 ? 5.832 -6.125 -2.338 1 98.88 63 MET B C 1
ATOM 1642 O O . MET B 1 63 ? 6.82 -6.27 -1.616 1 98.88 63 MET B O 1
ATOM 1646 N N . PHE B 1 64 ? 5.234 -4.945 -2.58 1 98.94 64 PHE B N 1
ATOM 1647 C CA . PHE B 1 64 ? 5.801 -3.729 -2.012 1 98.94 64 PHE B CA 1
ATOM 1648 C C . PHE B 1 64 ? 5.648 -3.717 -0.495 1 98.94 64 PHE B C 1
ATOM 1650 O O . PHE B 1 64 ? 6.543 -3.268 0.222 1 98.94 64 PHE B O 1
ATOM 1657 N N . LEU B 1 65 ? 4.488 -4.211 -0.011 1 98.94 65 LEU B N 1
ATOM 1658 C CA . LEU B 1 65 ? 4.312 -4.379 1.428 1 98.94 65 LEU B CA 1
ATOM 1659 C C . LEU B 1 65 ? 5.383 -5.305 1.998 1 98.94 65 LEU B C 1
ATOM 1661 O O . LEU B 1 65 ? 6.02 -4.98 3.002 1 98.94 65 LEU B O 1
ATOM 1665 N N . LEU B 1 66 ? 5.637 -6.422 1.33 1 98.94 66 LEU B N 1
ATOM 1666 C CA . LEU B 1 66 ? 6.641 -7.375 1.788 1 98.94 66 LEU B CA 1
ATOM 1667 C C . LEU B 1 66 ? 8.031 -6.746 1.785 1 98.94 66 LEU B C 1
ATOM 1669 O O . LEU B 1 66 ? 8.828 -6.996 2.689 1 98.94 66 LEU B O 1
ATOM 1673 N N . ALA B 1 67 ? 8.336 -5.926 0.748 1 98.94 67 ALA B N 1
ATOM 1674 C CA . ALA B 1 67 ? 9.617 -5.223 0.688 1 98.94 67 ALA B CA 1
ATOM 1675 C C . ALA B 1 67 ? 9.805 -4.328 1.91 1 98.94 67 ALA B C 1
ATOM 1677 O O . ALA B 1 67 ? 10.922 -4.215 2.436 1 98.94 67 ALA B O 1
ATOM 1678 N N . GLY B 1 68 ? 8.711 -3.697 2.299 1 98.88 68 GLY B N 1
ATOM 1679 C CA . GLY B 1 68 ? 8.758 -2.879 3.5 1 98.88 68 GLY B CA 1
ATOM 1680 C C . GLY B 1 68 ? 8.992 -3.688 4.762 1 98.88 68 GLY B C 1
ATOM 1681 O O . GLY B 1 68 ? 9.766 -3.275 5.633 1 98.88 68 GLY B O 1
ATOM 1682 N N . LEU B 1 69 ? 8.305 -4.855 4.855 1 98.75 69 LEU B N 1
ATOM 1683 C CA . LEU B 1 69 ? 8.492 -5.727 6.012 1 98.75 69 LEU B CA 1
ATOM 1684 C C . LEU B 1 69 ? 9.922 -6.25 6.074 1 98.75 69 LEU B C 1
ATOM 1686 O O . LEU B 1 69 ? 10.484 -6.414 7.16 1 98.75 69 LEU B O 1
ATOM 1690 N N . GLU B 1 70 ? 10.516 -6.434 4.938 1 98.12 70 GLU B N 1
ATOM 1691 C CA . GLU B 1 70 ? 11.859 -6.996 4.809 1 98.12 70 GLU B CA 1
ATOM 1692 C C . GLU B 1 70 ? 12.93 -5.965 5.156 1 98.12 70 GLU B C 1
ATOM 1694 O O . GLU B 1 70 ? 13.883 -6.27 5.875 1 98.12 70 GLU B O 1
ATOM 1699 N N . LYS B 1 71 ? 12.773 -4.684 4.629 1 96.12 71 LYS B N 1
ATOM 1700 C CA . LYS B 1 71 ? 13.898 -3.77 4.793 1 96.12 71 LYS B CA 1
ATOM 1701 C C . LYS B 1 71 ? 13.43 -2.316 4.773 1 96.12 71 LYS B C 1
ATOM 1703 O O . LYS B 1 71 ? 14.164 -1.431 4.328 1 96.12 71 LYS B O 1
ATOM 1708 N N . GLY B 1 72 ? 12.289 -2.057 5.145 1 97.38 72 GLY B N 1
ATOM 1709 C CA . GLY B 1 72 ? 11.859 -0.679 5.336 1 97.38 72 GLY B CA 1
ATOM 1710 C C . GLY B 1 72 ? 12.609 0.025 6.453 1 97.38 72 GLY B C 1
ATOM 1711 O O . GLY B 1 72 ? 12.781 -0.534 7.539 1 97.38 72 GLY B O 1
ATOM 1712 N N . ALA B 1 73 ? 13.078 1.225 6.188 1 97.81 73 ALA B N 1
ATOM 1713 C CA . ALA B 1 73 ? 13.797 1.997 7.199 1 97.81 73 ALA B CA 1
ATOM 1714 C C . ALA B 1 73 ? 12.891 2.318 8.383 1 97.81 73 ALA B C 1
ATOM 1716 O O . ALA B 1 73 ? 11.719 2.658 8.203 1 97.81 73 ALA B O 1
ATOM 1717 N N . ILE B 1 74 ? 13.406 2.193 9.633 1 98.25 74 ILE B N 1
ATOM 1718 C CA . ILE B 1 74 ? 12.602 2.453 10.812 1 98.25 74 ILE B CA 1
ATOM 1719 C C . ILE B 1 74 ? 13.148 3.666 11.562 1 98.25 74 ILE B C 1
ATOM 1721 O O . ILE B 1 74 ? 12.75 3.941 12.695 1 98.25 74 ILE B O 1
ATOM 1725 N N . ASP B 1 75 ? 14.164 4.348 10.953 1 98.38 75 ASP B N 1
ATOM 1726 C CA . ASP B 1 75 ? 14.711 5.621 11.406 1 98.38 75 ASP B CA 1
ATOM 1727 C C . ASP B 1 75 ? 14.547 6.703 10.344 1 98.38 75 ASP B C 1
ATOM 1729 O O . ASP B 1 75 ? 15 6.543 9.211 1 98.38 75 ASP B O 1
ATOM 1733 N N . GLY B 1 76 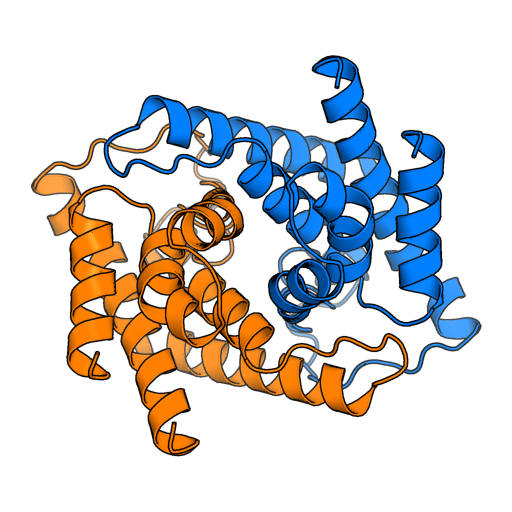? 13.883 7.789 10.695 1 97.19 76 GLY B N 1
ATOM 1734 C CA . GLY B 1 76 ? 13.602 8.867 9.758 1 97.19 76 GLY B CA 1
ATOM 1735 C C . GLY B 1 76 ? 14.852 9.453 9.133 1 97.19 76 GLY B C 1
ATOM 1736 O O . GLY B 1 76 ? 14.805 9.984 8.023 1 97.19 76 GLY B O 1
ATOM 1737 N N . ALA B 1 77 ? 15.969 9.305 9.781 1 96.25 77 ALA B N 1
ATOM 1738 C CA . ALA B 1 77 ? 17.219 9.898 9.32 1 96.25 77 ALA B CA 1
ATOM 1739 C C . ALA B 1 77 ? 18 8.922 8.445 1 96.25 77 ALA B C 1
ATOM 1741 O O . ALA B 1 77 ? 19.016 9.289 7.852 1 96.25 77 ALA B O 1
ATOM 1742 N N . ASP B 1 78 ? 17.562 7.699 8.359 1 97.62 78 ASP B N 1
ATOM 1743 C CA . ASP B 1 78 ? 18.25 6.645 7.613 1 97.62 78 ASP B CA 1
ATOM 1744 C C . ASP B 1 78 ? 18.016 6.789 6.113 1 97.62 78 ASP B C 1
ATOM 1746 O O . ASP B 1 78 ? 17.344 5.949 5.504 1 97.62 78 ASP B O 1
ATOM 1750 N N . ARG B 1 79 ? 18.656 7.793 5.512 1 96.75 79 ARG B N 1
ATOM 1751 C CA . ARG B 1 79 ? 18.5 8.086 4.094 1 96.75 79 ARG B CA 1
ATOM 1752 C C . ARG B 1 79 ? 18.906 6.898 3.234 1 96.75 79 ARG B C 1
ATOM 1754 O O . ARG B 1 79 ? 18.266 6.586 2.236 1 96.75 79 ARG B O 1
ATOM 1761 N N . GLU B 1 80 ? 20.016 6.254 3.59 1 97.69 80 GLU B N 1
ATOM 1762 C CA . GLU B 1 80 ? 20.531 5.105 2.844 1 97.69 80 GLU B CA 1
ATOM 1763 C C . GLU B 1 80 ? 19.531 3.945 2.879 1 97.69 80 GLU B C 1
ATOM 1765 O O . GLU B 1 80 ? 19.312 3.277 1.866 1 97.69 80 GLU B O 1
ATOM 1770 N N . GLY B 1 81 ? 18.969 3.648 4.086 1 98.25 81 GLY B N 1
ATOM 1771 C CA . GLY B 1 81 ? 17.953 2.609 4.211 1 98.25 81 GLY B CA 1
ATOM 1772 C C . GLY B 1 81 ? 16.703 2.887 3.391 1 98.25 81 GLY B C 1
ATOM 1773 O O . GLY B 1 81 ? 16.156 1.981 2.764 1 98.25 81 GLY B O 1
ATOM 1774 N N . LYS B 1 82 ? 16.312 4.133 3.396 1 98.38 82 LYS B N 1
ATOM 1775 C CA . LYS B 1 82 ? 15.164 4.539 2.586 1 98.38 82 LYS B CA 1
ATOM 1776 C C . LYS B 1 82 ? 15.438 4.324 1.101 1 98.38 82 LYS B C 1
ATOM 1778 O O . LYS B 1 82 ? 14.594 3.793 0.377 1 98.38 82 LYS B O 1
ATOM 1783 N N . ALA B 1 83 ? 16.609 4.762 0.689 1 98.44 83 ALA B N 1
ATOM 1784 C CA . ALA B 1 83 ? 17.016 4.598 -0.705 1 98.44 83 ALA B CA 1
ATOM 1785 C C . ALA B 1 83 ? 17.031 3.125 -1.102 1 98.44 83 ALA B C 1
ATOM 1787 O O . ALA B 1 83 ? 16.609 2.768 -2.205 1 98.44 83 ALA B O 1
ATOM 1788 N N . ALA B 1 84 ? 17.578 2.279 -0.258 1 98.69 84 ALA B N 1
ATOM 1789 C CA . ALA B 1 84 ? 17.672 0.848 -0.531 1 98.69 84 ALA B CA 1
ATOM 1790 C C . ALA B 1 84 ? 16.281 0.22 -0.672 1 98.69 84 ALA B C 1
ATOM 1792 O O . ALA B 1 84 ? 16.078 -0.641 -1.528 1 98.69 84 ALA B O 1
ATOM 1793 N N . ASN B 1 85 ? 15.375 0.623 0.171 1 98.81 85 ASN B N 1
ATOM 1794 C CA . ASN B 1 85 ? 14 0.125 0.075 1 98.81 85 ASN B CA 1
ATOM 1795 C C . ASN B 1 85 ? 13.344 0.549 -1.235 1 98.81 85 ASN B C 1
ATOM 1797 O O . ASN B 1 85 ? 12.719 -0.269 -1.913 1 98.81 85 ASN B O 1
ATOM 1801 N N . TYR B 1 86 ? 13.492 1.839 -1.593 1 98.75 86 TYR B N 1
ATOM 1802 C CA . TYR B 1 86 ? 12.914 2.324 -2.842 1 98.75 86 TYR B CA 1
ATOM 1803 C C . TYR B 1 86 ? 13.523 1.603 -4.039 1 98.75 86 TYR B C 1
ATOM 1805 O O . TYR B 1 86 ? 12.82 1.291 -5.004 1 98.75 86 TYR B O 1
ATOM 1813 N N . ALA B 1 87 ? 14.82 1.348 -3.951 1 98.81 87 ALA B N 1
ATOM 1814 C CA . ALA B 1 87 ? 15.484 0.621 -5.031 1 98.81 87 ALA B CA 1
ATOM 1815 C C . ALA B 1 87 ? 14.898 -0.779 -5.191 1 98.81 87 ALA B C 1
ATOM 1817 O O . ALA B 1 87 ? 14.68 -1.246 -6.312 1 98.81 87 ALA B O 1
ATOM 1818 N N . LEU B 1 88 ? 14.68 -1.438 -4.129 1 98.88 88 LEU B N 1
ATOM 1819 C CA . LEU B 1 88 ? 14.078 -2.768 -4.164 1 98.88 88 LEU B CA 1
ATOM 1820 C C . LEU B 1 88 ? 12.672 -2.715 -4.742 1 98.88 88 LEU B C 1
ATOM 1822 O O . LEU B 1 88 ? 12.312 -3.537 -5.586 1 98.88 88 LEU B O 1
ATOM 1826 N N . VAL B 1 89 ? 11.883 -1.76 -4.293 1 98.88 89 VAL B N 1
ATOM 1827 C CA . VAL B 1 89 ? 10.516 -1.592 -4.785 1 98.88 89 VAL B CA 1
ATOM 1828 C C . VAL B 1 89 ? 10.531 -1.407 -6.301 1 98.88 89 VAL B C 1
ATOM 1830 O O . VAL B 1 89 ? 9.75 -2.035 -7.016 1 98.88 89 VAL B O 1
ATOM 1833 N N . GLN B 1 90 ? 11.406 -0.55 -6.738 1 98.81 90 GLN B N 1
ATOM 1834 C CA . GLN B 1 90 ? 11.492 -0.263 -8.164 1 98.81 90 GLN B CA 1
ATOM 1835 C C . GLN B 1 90 ? 11.961 -1.49 -8.945 1 98.81 90 GLN B C 1
ATOM 1837 O O . GLN B 1 90 ? 11.508 -1.731 -10.062 1 98.81 90 GLN B O 1
ATOM 1842 N N . GLU B 1 91 ? 12.883 -2.277 -8.391 1 98.81 91 GLU B N 1
ATOM 1843 C CA . GLU B 1 91 ? 13.328 -3.523 -9.008 1 98.81 91 GLU B CA 1
ATOM 1844 C C . GLU B 1 91 ? 12.18 -4.523 -9.125 1 98.81 91 GLU B C 1
ATOM 1846 O O . GLU B 1 91 ? 11.984 -5.137 -10.18 1 98.81 91 GLU B O 1
ATOM 1851 N N . LEU B 1 92 ? 11.445 -4.684 -8.055 1 98.88 92 LEU B N 1
ATOM 1852 C CA . LEU B 1 92 ? 10.297 -5.586 -8.039 1 98.88 92 LEU B CA 1
ATOM 1853 C C . LEU B 1 92 ? 9.242 -5.145 -9.047 1 98.88 92 LEU B C 1
ATOM 1855 O O . LEU B 1 92 ? 8.688 -5.969 -9.773 1 98.88 92 LEU B O 1
ATOM 1859 N N . ALA B 1 93 ? 8.977 -3.84 -9.086 1 98.88 93 ALA B N 1
ATOM 1860 C CA . ALA B 1 93 ? 8.008 -3.271 -10.016 1 98.88 93 ALA B CA 1
ATOM 1861 C C . ALA B 1 93 ? 8.422 -3.514 -11.469 1 98.88 93 ALA B C 1
ATOM 1863 O O . ALA B 1 93 ? 7.594 -3.865 -12.312 1 98.88 93 ALA B O 1
ATOM 1864 N N . ALA B 1 94 ? 9.703 -3.266 -11.688 1 98.75 94 ALA B N 1
ATOM 1865 C CA . ALA B 1 94 ? 10.227 -3.459 -13.031 1 98.75 94 ALA B CA 1
ATOM 1866 C C . ALA B 1 94 ? 10.07 -4.91 -13.477 1 98.75 94 ALA B C 1
ATOM 1868 O O . ALA B 1 94 ? 9.688 -5.176 -14.625 1 98.75 94 ALA B O 1
ATOM 1869 N N . GLU B 1 95 ? 10.359 -5.859 -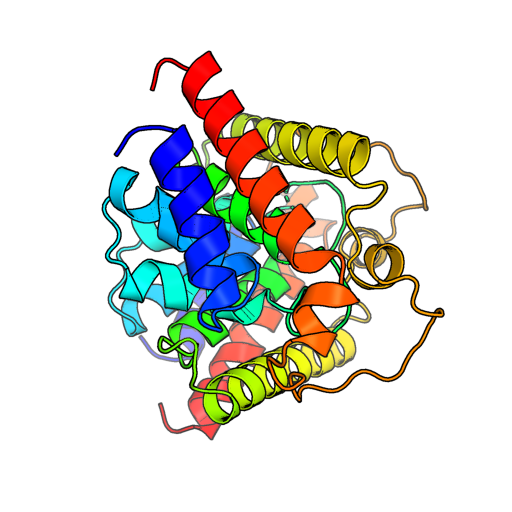12.664 1 98.94 95 GLU B N 1
ATOM 1870 C CA . GLU B 1 95 ? 10.234 -7.273 -12.984 1 98.94 95 GLU B CA 1
ATOM 1871 C C . GLU B 1 95 ? 8.773 -7.66 -13.203 1 98.94 95 GLU B C 1
ATOM 1873 O O . GLU B 1 95 ? 8.453 -8.422 -14.109 1 98.94 95 GLU B O 1
ATOM 1878 N N . PHE B 1 96 ? 7.895 -7.148 -12.383 1 98.94 96 PHE B N 1
ATOM 1879 C CA . PHE B 1 96 ? 6.465 -7.402 -12.531 1 98.94 96 PHE B CA 1
ATOM 1880 C C . PHE B 1 96 ? 5.961 -6.902 -13.883 1 98.94 96 PHE B C 1
ATOM 1882 O O . PHE B 1 96 ? 5.219 -7.605 -14.57 1 98.94 96 PHE B O 1
ATOM 1889 N N . LYS B 1 97 ? 6.355 -5.699 -14.211 1 98.69 97 LYS B N 1
ATOM 1890 C CA . LYS B 1 97 ? 5.961 -5.117 -15.492 1 98.69 97 LYS B CA 1
ATOM 1891 C C . LYS B 1 97 ? 6.492 -5.941 -16.656 1 98.69 97 LYS B C 1
ATOM 1893 O O . LYS B 1 97 ? 5.801 -6.129 -17.656 1 98.69 97 LYS B O 1
ATOM 1898 N N . LYS B 1 98 ? 7.73 -6.305 -16.484 1 98.69 98 LYS B N 1
ATOM 1899 C CA . LYS B 1 98 ? 8.352 -7.121 -17.516 1 98.69 98 LYS B CA 1
ATOM 1900 C C . LYS B 1 98 ? 7.555 -8.398 -17.766 1 98.69 98 LYS B C 1
ATOM 1902 O O . LYS B 1 98 ? 7.316 -8.773 -18.922 1 98.69 98 LYS B O 1
ATOM 1907 N N . ARG B 1 99 ? 7.039 -8.992 -16.719 1 98.56 99 ARG B N 1
ATOM 1908 C CA . ARG B 1 99 ? 6.367 -10.289 -16.812 1 98.56 99 ARG B CA 1
ATOM 1909 C C . ARG B 1 99 ? 4.902 -10.117 -17.203 1 98.56 99 ARG B C 1
ATOM 1911 O O . ARG B 1 99 ? 4.328 -10.977 -17.875 1 98.56 99 ARG B O 1
ATOM 1918 N N . ASN B 1 100 ? 4.297 -8.977 -16.766 1 98.19 100 ASN B N 1
ATOM 1919 C CA . ASN B 1 100 ? 2.846 -8.883 -16.859 1 98.19 100 ASN B CA 1
ATOM 1920 C C . ASN B 1 100 ? 2.418 -7.742 -17.781 1 98.19 100 ASN B C 1
ATOM 1922 O O . ASN B 1 100 ? 1.247 -7.648 -18.156 1 98.19 100 ASN B O 1
ATOM 1926 N N . GLY B 1 101 ? 3.318 -6.879 -18.109 1 98.06 101 GLY B N 1
ATOM 1927 C CA . GLY B 1 101 ? 3.076 -5.859 -19.109 1 98.06 101 GLY B CA 1
ATOM 1928 C C . GLY B 1 101 ? 2.742 -4.5 -18.531 1 98.06 101 GLY B C 1
ATOM 1929 O O . GLY B 1 101 ? 2.852 -3.479 -19.203 1 98.06 101 GLY B O 1
ATOM 1930 N N . SER B 1 102 ? 2.301 -4.48 -17.312 1 98.38 102 SER B N 1
ATOM 1931 C CA . SER B 1 102 ? 1.93 -3.223 -16.672 1 98.38 102 SER B CA 1
ATOM 1932 C C . SER B 1 102 ? 1.898 -3.363 -15.156 1 98.38 102 SER B C 1
ATOM 1934 O O . SER B 1 102 ? 1.904 -4.477 -14.633 1 98.38 102 SER B O 1
ATOM 1936 N N . LEU B 1 103 ? 1.911 -2.283 -14.492 1 98.25 103 LEU B N 1
ATOM 1937 C CA . LEU B 1 103 ? 1.723 -2.215 -13.047 1 98.25 103 LEU B CA 1
ATOM 1938 C C . LEU B 1 103 ? 0.32 -1.723 -12.703 1 98.25 103 LEU B C 1
ATOM 1940 O O . LEU B 1 103 ? -0.088 -1.756 -11.539 1 98.25 103 LEU B O 1
ATOM 1944 N N . ASN B 1 104 ? -0.345 -1.232 -13.695 1 97.88 104 ASN B N 1
ATOM 1945 C CA . ASN B 1 104 ? -1.657 -0.625 -13.508 1 97.88 104 ASN B CA 1
ATOM 1946 C C . ASN B 1 104 ? -2.779 -1.645 -13.688 1 97.88 104 ASN B C 1
ATOM 1948 O O . ASN B 1 104 ? -2.877 -2.287 -14.734 1 97.88 104 ASN B O 1
ATOM 1952 N N . CYS B 1 105 ? -3.631 -1.778 -12.773 1 98 105 CYS B N 1
ATOM 1953 C CA . CYS B 1 105 ? -4.695 -2.771 -12.727 1 98 105 CYS B CA 1
ATOM 1954 C C . CYS B 1 105 ? -5.637 -2.621 -13.914 1 98 105 CYS B C 1
ATOM 1956 O O . CYS B 1 105 ? -6.039 -3.615 -14.523 1 98 105 CYS B O 1
ATOM 1958 N N . GLY B 1 106 ? -6.082 -1.399 -14.219 1 97.12 106 GLY B N 1
ATOM 1959 C CA . GLY B 1 106 ? -6.949 -1.17 -15.367 1 97.12 106 GLY B CA 1
ATOM 1960 C C . GLY B 1 106 ? -6.359 -1.662 -16.672 1 97.12 106 GLY B C 1
ATOM 1961 O O . GLY B 1 106 ? -7.047 -2.307 -17.469 1 97.12 106 GLY B O 1
ATOM 1962 N N . GLU B 1 107 ? -5.094 -1.365 -16.828 1 97.5 107 GLU B N 1
ATOM 1963 C CA . GLU B 1 107 ? -4.387 -1.812 -18.031 1 97.5 107 GLU B CA 1
ATOM 1964 C C . GLU B 1 107 ? -4.281 -3.334 -18.062 1 97.5 107 GLU B C 1
ATOM 1966 O O . GLU B 1 107 ? -4.492 -3.947 -19.109 1 97.5 107 GLU B O 1
ATOM 1971 N N . LEU B 1 108 ? -3.953 -3.916 -16.953 1 97.75 108 LEU B N 1
ATOM 1972 C CA . LEU B 1 108 ? -3.795 -5.363 -16.859 1 97.75 108 LEU B CA 1
ATOM 1973 C C . LEU B 1 108 ? -5.105 -6.07 -17.188 1 97.75 108 LEU B C 1
ATOM 1975 O O . LEU B 1 108 ? -5.098 -7.164 -17.766 1 97.75 108 LEU B O 1
ATOM 1979 N N . LEU B 1 109 ? -6.23 -5.414 -16.828 1 96.19 109 LEU B N 1
ATOM 1980 C CA . LEU B 1 109 ? -7.551 -5.992 -17.047 1 96.19 109 LEU B CA 1
ATOM 1981 C C . LEU B 1 109 ? -8.07 -5.656 -18.438 1 96.19 109 LEU B C 1
ATOM 1983 O O . LEU B 1 109 ? -9.117 -6.152 -18.844 1 96.19 109 LEU B O 1
ATOM 1987 N N . GLY B 1 110 ? -7.359 -4.734 -19.109 1 95.19 110 GLY B N 1
ATOM 1988 C CA . GLY B 1 110 ? -7.789 -4.312 -20.438 1 95.19 110 GLY B CA 1
ATOM 1989 C C . GLY B 1 110 ? -8.969 -3.359 -20.406 1 95.19 110 GLY B C 1
ATOM 1990 O O . GLY B 1 110 ? -9.789 -3.344 -21.328 1 95.19 110 GLY B O 1
ATOM 1991 N N . LEU B 1 111 ? -9.016 -2.656 -19.328 1 93.38 111 LEU B N 1
ATOM 1992 C CA . LEU B 1 111 ? -10.141 -1.734 -19.188 1 93.38 111 LEU B CA 1
ATOM 1993 C C . LEU B 1 111 ? -9.875 -0.434 -19.938 1 93.38 111 LEU B C 1
ATOM 1995 O O . LEU B 1 111 ? -8.719 -0.025 -20.094 1 93.38 111 LEU B O 1
ATOM 1999 N N . LYS B 1 112 ? -11.062 0.084 -20.391 1 84.62 112 LYS B N 1
ATOM 2000 C CA . LYS B 1 112 ? -10.953 1.403 -21.016 1 84.62 112 LYS B CA 1
ATOM 2001 C C . LYS B 1 112 ? -10.594 2.463 -19.969 1 84.62 112 LYS B C 1
ATOM 2003 O O . LYS B 1 112 ? -10.875 2.299 -18.781 1 84.62 112 LYS B O 1
ATOM 2008 N N . LYS B 1 113 ? -10.141 3.502 -20.625 1 77.5 113 LYS B N 1
ATOM 2009 C CA . LYS B 1 113 ? -9.797 4.629 -19.766 1 77.5 113 LYS B CA 1
ATOM 2010 C C . LYS B 1 113 ? -11.047 5.242 -19.141 1 77.5 113 LYS B C 1
ATOM 2012 O O . LYS B 1 113 ? -12.094 5.336 -19.797 1 77.5 113 LYS B O 1
ATOM 2017 N N . LYS B 1 114 ? -11.203 5.461 -17.938 1 77.25 114 LYS B N 1
ATOM 2018 C CA . LYS B 1 114 ? -12.289 6.102 -17.203 1 77.25 114 LYS B CA 1
A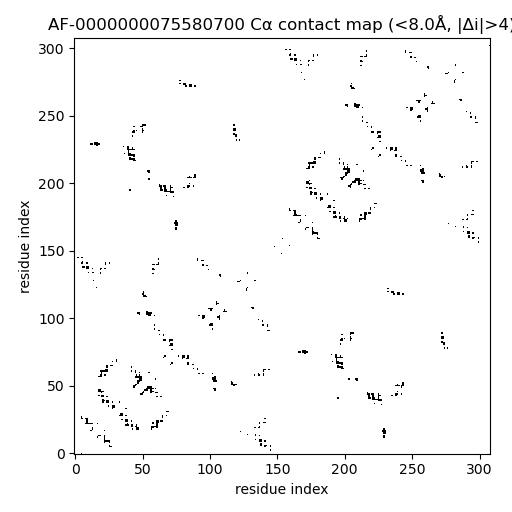TOM 2019 C C . LYS B 1 114 ? -13.43 5.121 -16.938 1 77.25 114 LYS B C 1
ATOM 2021 O O . LYS B 1 114 ? -14.594 5.52 -16.844 1 77.25 114 LYS B O 1
ATOM 2026 N N . ALA B 1 115 ? -13.164 3.855 -17.062 1 79.81 115 ALA B N 1
ATOM 2027 C CA . ALA B 1 115 ? -14.18 2.883 -16.672 1 79.81 115 ALA B CA 1
ATOM 2028 C C . ALA B 1 115 ? -14.727 3.188 -15.281 1 79.81 115 ALA B C 1
ATOM 2030 O O . ALA B 1 115 ? -13.977 3.605 -14.391 1 79.81 115 ALA B O 1
ATOM 2031 N N . PRO B 1 116 ? -16.047 3.031 -15.195 1 85.31 116 PRO B N 1
ATOM 2032 C CA . PRO B 1 116 ? -16.625 3.338 -13.883 1 85.31 116 PRO B CA 1
ATOM 2033 C C . PRO B 1 116 ? -15.984 2.547 -12.75 1 85.31 116 PRO B C 1
ATOM 2035 O O . PRO B 1 116 ? -15.633 1.378 -12.93 1 85.31 116 PRO B O 1
ATOM 2038 N N . VAL B 1 117 ? -15.891 3.287 -11.727 1 90.06 117 VAL B N 1
ATOM 2039 C CA . VAL B 1 117 ? -15.305 2.678 -10.539 1 90.06 117 VAL B CA 1
ATOM 2040 C C . VAL B 1 117 ? -16.406 2.248 -9.578 1 90.06 117 VAL B C 1
ATOM 2042 O O . VAL B 1 117 ? -17.344 3.014 -9.312 1 90.06 117 VAL B O 1
ATOM 2045 N N . SER B 1 118 ? -16.375 0.976 -9.219 1 95.06 118 SER B N 1
ATOM 2046 C CA . SER B 1 118 ? -17.297 0.412 -8.242 1 95.06 118 SER B CA 1
ATOM 2047 C C . SER B 1 118 ? -16.547 -0.254 -7.094 1 95.06 118 SER B C 1
ATOM 2049 O O . SER B 1 118 ? -15.477 -0.845 -7.301 1 95.06 118 SER B O 1
ATOM 2051 N N . SER B 1 119 ? -17.094 -0.108 -5.879 1 96.19 119 SER B N 1
ATOM 2052 C CA . SER B 1 119 ? -16.469 -0.746 -4.723 1 96.19 119 SER B CA 1
ATOM 2053 C C . SER B 1 119 ? -16.938 -2.191 -4.578 1 96.19 119 SER B C 1
ATOM 2055 O O . SER B 1 119 ? -16.438 -2.922 -3.715 1 96.19 119 SER B O 1
ATOM 2057 N N . GLU B 1 120 ? -17.828 -2.639 -5.441 1 95.88 120 GLU B N 1
ATOM 2058 C CA . GLU B 1 120 ? -18.406 -3.971 -5.309 1 95.88 120 GLU B CA 1
ATOM 2059 C C . GLU B 1 120 ? -17.547 -5.023 -6.004 1 95.88 120 GLU B C 1
ATOM 2061 O O . GLU B 1 120 ? -17.453 -5.035 -7.234 1 95.88 120 GLU B O 1
ATOM 2066 N N . PRO B 1 121 ? -17 -5.883 -5.18 1 95.06 121 PRO B N 1
ATOM 2067 C CA . PRO B 1 121 ? -16.219 -6.938 -5.832 1 95.06 121 PRO B CA 1
ATOM 2068 C C . PRO B 1 121 ? -17.094 -7.926 -6.605 1 95.06 121 PRO B C 1
ATOM 2070 O O . PRO B 1 121 ? -18.234 -8.172 -6.227 1 95.06 121 PRO B O 1
ATOM 2073 N N . GLU B 1 122 ? -16.516 -8.438 -7.656 1 91.5 122 GLU B N 1
ATOM 2074 C CA . GLU B 1 122 ? -17.234 -9.453 -8.414 1 91.5 122 GLU B CA 1
ATOM 2075 C C . GLU B 1 122 ? -17.281 -10.781 -7.656 1 91.5 122 GLU B C 1
ATOM 2077 O O . GLU B 1 122 ? -16.359 -11.094 -6.891 1 91.5 122 GLU B O 1
ATOM 2082 N N . ALA B 1 123 ? -18.359 -11.539 -7.879 1 92 123 ALA B N 1
ATOM 2083 C CA . ALA B 1 123 ? -18.438 -12.875 -7.293 1 92 123 ALA B CA 1
ATOM 2084 C C . ALA B 1 123 ? -17.312 -13.766 -7.801 1 92 123 ALA B C 1
ATOM 2086 O O . ALA B 1 123 ? -16.969 -13.734 -8.984 1 92 123 ALA B O 1
ATOM 2087 N N . ARG B 1 124 ? -16.844 -14.547 -6.895 1 93.94 124 ARG B N 1
ATOM 2088 C CA . ARG B 1 124 ? -15.758 -15.453 -7.246 1 93.94 124 ARG B CA 1
ATOM 2089 C C . ARG B 1 124 ? -16.297 -16.75 -7.828 1 93.94 124 ARG B C 1
ATOM 2091 O O . ARG B 1 124 ? -16.203 -17.812 -7.191 1 93.94 124 ARG B O 1
ATOM 2098 N N . THR B 1 125 ? -16.641 -16.688 -9.062 1 92.31 125 THR B N 1
ATOM 2099 C CA . THR B 1 125 ? -17.141 -17.844 -9.797 1 92.31 125 THR B CA 1
ATOM 2100 C C . THR B 1 125 ? -16.031 -18.469 -10.641 1 92.31 125 THR B C 1
ATOM 2102 O O . THR B 1 125 ? -14.938 -17.922 -10.734 1 92.31 125 THR B O 1
ATOM 2105 N N . GLU B 1 126 ? -16.344 -19.609 -11.18 1 92.69 126 GLU B N 1
ATOM 2106 C CA . GLU B 1 126 ? -15.414 -20.219 -12.109 1 92.69 126 GLU B CA 1
ATOM 2107 C C . GLU B 1 126 ? -15.086 -19.281 -13.266 1 92.69 126 GLU B C 1
ATOM 2109 O O . GLU B 1 126 ? -13.945 -19.219 -13.734 1 92.69 126 GLU B O 1
ATOM 2114 N N . GLN B 1 127 ? -16.109 -18.578 -13.742 1 91.75 127 GLN B N 1
ATOM 2115 C CA . GLN B 1 127 ? -15.938 -17.625 -14.844 1 91.75 127 GLN B CA 1
ATOM 2116 C C . GLN B 1 127 ? -15.031 -16.469 -14.438 1 91.75 127 GLN B C 1
ATOM 2118 O O . GLN B 1 127 ? -14.258 -15.969 -15.258 1 91.75 127 GLN B O 1
ATOM 2123 N N . TYR B 1 128 ? -15.062 -16.016 -13.164 1 92.62 128 TYR B N 1
ATOM 2124 C CA . TYR B 1 128 ? -14.195 -14.969 -12.641 1 92.62 128 TYR B CA 1
ATOM 2125 C C . TYR B 1 128 ? -12.727 -15.359 -12.773 1 92.62 128 TYR B C 1
ATOM 2127 O O . TYR B 1 128 ? -11.922 -14.602 -13.312 1 92.62 128 TYR B O 1
ATOM 2135 N N . TYR B 1 129 ? -12.43 -16.516 -12.336 1 92.12 129 TYR B N 1
ATOM 2136 C CA . TYR B 1 129 ? -11.039 -16.953 -12.289 1 92.12 129 TYR B CA 1
ATOM 2137 C C . TYR B 1 129 ? -10.531 -17.281 -13.688 1 92.12 129 TYR B C 1
ATOM 2139 O O . TYR B 1 129 ? -9.328 -17.156 -13.953 1 92.12 129 TYR B O 1
ATOM 2147 N N . ALA B 1 130 ? -11.422 -17.641 -14.609 1 89.25 130 ALA B N 1
ATOM 2148 C CA . ALA B 1 130 ? -11.047 -17.984 -15.977 1 89.25 130 ALA B CA 1
ATOM 2149 C C . ALA B 1 130 ? -10.789 -16.734 -16.812 1 89.25 130 ALA B C 1
ATOM 2151 O O . ALA B 1 130 ? -9.922 -16.734 -17.688 1 89.25 130 ALA B O 1
ATOM 2152 N N . LYS B 1 131 ? -11.445 -15.672 -16.547 1 89 131 LYS B N 1
ATOM 2153 C CA . LYS B 1 131 ? -11.43 -14.492 -17.406 1 89 131 LYS B CA 1
ATOM 2154 C C . LYS B 1 131 ? -10.367 -13.492 -16.938 1 89 131 LYS B C 1
ATOM 2156 O O . LYS B 1 131 ? -9.844 -12.727 -17.75 1 89 131 LYS B O 1
ATOM 2161 N N . ARG B 1 132 ? -10.141 -13.453 -15.695 1 91.38 132 ARG B N 1
ATOM 2162 C CA . ARG B 1 132 ? -9.273 -12.414 -15.141 1 91.38 132 ARG B CA 1
ATOM 2163 C C . ARG B 1 132 ? -7.828 -12.898 -15.062 1 91.38 132 ARG B C 1
ATOM 2165 O O . ARG B 1 132 ? -7.57 -14.055 -14.703 1 91.38 132 ARG B O 1
ATOM 2172 N N . PRO B 1 133 ? -6.949 -11.984 -15.344 1 96.06 133 PRO B N 1
ATOM 2173 C CA . PRO B 1 133 ? -5.531 -12.344 -15.234 1 96.06 133 PRO B CA 1
ATOM 2174 C C . PRO B 1 133 ? -5.031 -12.344 -13.789 1 96.06 133 PRO B C 1
ATOM 2176 O O . PRO B 1 133 ? -3.84 -12.562 -13.547 1 96.06 133 PRO B O 1
ATOM 2179 N N . CYS B 1 134 ? -5.828 -12.133 -12.844 1 97.81 134 CYS B N 1
ATOM 2180 C CA . CYS B 1 134 ? -5.449 -11.82 -11.469 1 97.81 134 CYS B CA 1
ATOM 2181 C C . CYS B 1 134 ? -4.781 -13.023 -10.812 1 97.81 134 CYS B C 1
ATOM 2183 O O . CYS B 1 134 ? -3.857 -12.859 -10.008 1 97.81 134 CYS B O 1
ATOM 2185 N N . SER B 1 135 ? -5.277 -14.242 -11.109 1 97.88 135 SER B N 1
ATOM 2186 C CA . SER B 1 135 ? -4.641 -15.43 -10.555 1 97.88 135 SER B CA 1
ATOM 2187 C C . SER B 1 135 ? -3.174 -15.508 -10.969 1 97.88 135 SER B C 1
ATOM 2189 O O . SER B 1 135 ? -2.309 -15.812 -10.141 1 97.88 135 SER B O 1
ATOM 2191 N N . LYS B 1 136 ? -2.924 -15.266 -12.234 1 98.19 136 LYS B N 1
ATOM 2192 C CA . LYS B 1 136 ? -1.556 -15.266 -12.742 1 98.19 136 LYS B CA 1
ATOM 2193 C C . LYS B 1 136 ? -0.726 -14.172 -12.078 1 98.19 136 LYS B C 1
ATOM 2195 O O . LYS B 1 136 ? 0.436 -14.391 -11.734 1 98.19 136 LYS B O 1
ATOM 2200 N N . MET B 1 137 ? -1.312 -12.922 -11.922 1 98.75 137 MET B N 1
ATOM 2201 C CA . MET B 1 137 ? -0.601 -11.797 -11.312 1 98.75 137 MET B CA 1
ATOM 2202 C C . MET B 1 137 ? -0.2 -12.125 -9.883 1 98.75 137 MET B C 1
ATOM 2204 O O . MET B 1 137 ? 0.9 -11.781 -9.445 1 98.75 137 MET B O 1
ATOM 2208 N N . VAL B 1 138 ? -1.094 -12.773 -9.117 1 98.88 138 VAL B N 1
ATOM 2209 C CA . VAL B 1 138 ? -0.817 -13.164 -7.738 1 98.88 138 VAL B CA 1
ATOM 2210 C C . VAL B 1 138 ? 0.329 -14.172 -7.707 1 98.88 138 VAL B C 1
ATOM 2212 O O . VAL B 1 138 ? 1.262 -14.039 -6.91 1 98.88 138 VAL B O 1
ATOM 2215 N N . GLU B 1 139 ? 0.226 -15.156 -8.578 1 98.88 139 GLU B N 1
ATOM 2216 C CA . GLU B 1 139 ? 1.279 -16.172 -8.641 1 98.88 139 GLU B CA 1
ATOM 2217 C C . GLU B 1 139 ? 2.623 -15.539 -8.992 1 98.88 139 GLU B C 1
ATOM 2219 O O . GLU B 1 139 ? 3.643 -15.852 -8.375 1 98.88 139 GLU B O 1
ATOM 2224 N N . GLU B 1 140 ? 2.645 -14.672 -9.992 1 98.88 140 GLU B N 1
ATOM 2225 C CA . GLU B 1 140 ? 3.873 -14.031 -10.453 1 98.88 140 GLU B CA 1
ATOM 2226 C C . GLU B 1 140 ? 4.453 -13.117 -9.375 1 98.88 140 GLU B C 1
ATOM 2228 O O . GLU B 1 140 ? 5.672 -13.078 -9.18 1 98.88 140 GLU B O 1
ATOM 2233 N N . ALA B 1 141 ? 3.566 -12.375 -8.703 1 98.94 141 ALA B N 1
ATOM 2234 C CA . ALA B 1 141 ? 4.047 -11.516 -7.621 1 98.94 141 ALA B CA 1
ATOM 2235 C C . ALA B 1 141 ? 4.707 -12.344 -6.523 1 98.94 141 ALA B C 1
ATOM 2237 O O . ALA B 1 141 ? 5.789 -12 -6.043 1 98.94 141 ALA B O 1
ATOM 2238 N N . ALA B 1 142 ? 4.051 -13.43 -6.105 1 98.94 142 ALA B N 1
ATOM 2239 C CA . ALA B 1 142 ? 4.609 -14.32 -5.09 1 98.94 142 ALA B CA 1
ATOM 2240 C C . ALA B 1 142 ? 5.934 -14.922 -5.555 1 98.94 142 ALA B C 1
ATOM 2242 O O . ALA B 1 142 ? 6.883 -15.023 -4.777 1 98.94 142 ALA B O 1
ATOM 2243 N N . ARG B 1 143 ? 5.992 -15.273 -6.859 1 98.94 143 ARG B N 1
ATOM 2244 C CA . ARG B 1 143 ? 7.199 -15.867 -7.426 1 98.94 143 ARG B CA 1
ATOM 2245 C C . ARG B 1 143 ? 8.336 -14.852 -7.473 1 98.94 143 ARG B C 1
ATOM 2247 O O . ARG B 1 143 ? 9.477 -15.18 -7.145 1 98.94 143 ARG B O 1
ATOM 2254 N N . ILE B 1 144 ? 8.055 -13.656 -7.879 1 98.94 144 ILE B N 1
ATOM 2255 C CA . ILE B 1 144 ? 9.062 -12.602 -7.918 1 98.94 144 ILE B CA 1
ATOM 2256 C C . ILE B 1 144 ? 9.633 -12.383 -6.516 1 98.94 144 ILE B C 1
ATOM 2258 O O . ILE B 1 144 ? 10.852 -12.273 -6.344 1 98.94 144 ILE B O 1
ATOM 2262 N N . TRP B 1 145 ? 8.766 -12.32 -5.496 1 98.94 145 TRP B N 1
ATOM 2263 C CA . TRP B 1 145 ? 9.234 -12.125 -4.125 1 98.94 145 TRP B CA 1
ATOM 2264 C C . TRP B 1 145 ? 10.07 -13.32 -3.664 1 98.94 145 TRP B C 1
ATOM 2266 O O . TRP B 1 145 ? 11.117 -13.141 -3.037 1 98.94 145 TRP B O 1
ATOM 2276 N N . ALA B 1 146 ? 9.578 -14.562 -3.982 1 98.88 146 ALA B N 1
ATOM 2277 C CA . ALA B 1 146 ? 10.312 -15.773 -3.625 1 98.88 146 ALA B CA 1
ATOM 2278 C C . ALA B 1 146 ? 11.695 -15.781 -4.262 1 98.88 146 ALA B C 1
ATOM 2280 O O . ALA B 1 146 ? 12.672 -16.188 -3.629 1 98.88 146 ALA B O 1
ATOM 2281 N N . GLU B 1 147 ? 11.766 -15.336 -5.551 1 98.69 147 GLU B N 1
ATOM 2282 C CA . GLU B 1 147 ? 13.039 -15.25 -6.258 1 98.69 147 GLU B CA 1
ATOM 2283 C C . GLU B 1 147 ? 13.969 -14.242 -5.594 1 98.69 147 GLU B C 1
ATOM 2285 O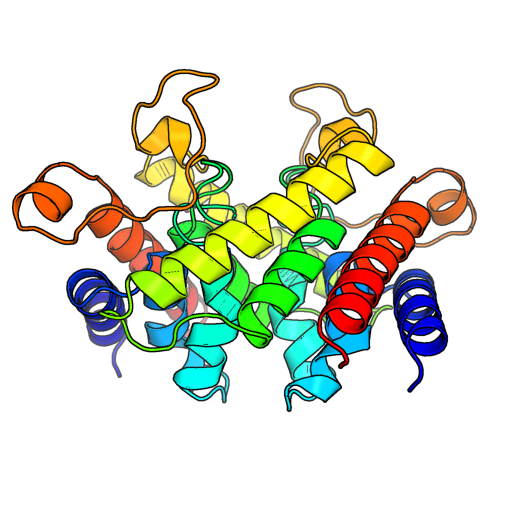 O . GLU B 1 147 ? 15.172 -14.484 -5.477 1 98.69 147 GLU B O 1
ATOM 2290 N N . TYR B 1 148 ? 13.438 -13.109 -5.148 1 98.75 148 TYR B N 1
ATOM 2291 C CA . TYR B 1 148 ? 14.227 -12.141 -4.395 1 98.75 148 TYR B CA 1
ATOM 2292 C C . TYR B 1 148 ? 14.797 -12.766 -3.129 1 98.75 148 TYR B C 1
ATOM 2294 O O . TYR B 1 148 ? 15.984 -12.609 -2.832 1 98.75 148 TYR B O 1
ATOM 2302 N N . LEU B 1 149 ? 13.953 -13.469 -2.359 1 98.19 149 LEU B N 1
ATOM 2303 C CA . LEU B 1 149 ? 14.383 -14.102 -1.117 1 98.19 149 LEU B CA 1
ATOM 2304 C C . LEU B 1 149 ? 15.484 -15.125 -1.379 1 98.19 149 LEU B C 1
ATOM 2306 O O . LEU B 1 149 ? 16.422 -15.258 -0.584 1 98.19 149 LEU B O 1
ATOM 2310 N N . GLU B 1 150 ? 15.297 -15.844 -2.502 1 97.06 150 GLU B N 1
ATOM 2311 C CA . GLU B 1 150 ? 16.297 -16.844 -2.871 1 97.06 150 GLU B CA 1
ATOM 2312 C C . GLU B 1 150 ? 17.656 -16.188 -3.148 1 97.06 150 GLU B C 1
ATOM 2314 O O . GLU B 1 150 ? 18.688 -16.688 -2.719 1 97.06 150 GLU B O 1
ATOM 2319 N N . LYS B 1 151 ? 17.625 -15.055 -3.873 1 96.38 151 LYS B N 1
ATOM 2320 C CA . LYS B 1 151 ? 18.844 -14.312 -4.188 1 96.38 151 LYS B CA 1
ATOM 2321 C C . LYS B 1 151 ? 19.516 -13.805 -2.918 1 96.38 151 LYS B C 1
ATOM 2323 O O . LYS B 1 151 ? 20.75 -13.727 -2.852 1 96.38 151 LYS B O 1
ATOM 2328 N N . GLU B 1 152 ? 18.688 -13.477 -1.92 1 94.56 152 GLU B N 1
ATOM 2329 C CA . GLU B 1 152 ? 19.203 -12.961 -0.659 1 94.56 152 GLU B CA 1
ATOM 2330 C C . GLU B 1 152 ? 19.531 -14.086 0.313 1 94.56 152 GLU B C 1
ATOM 2332 O O . GLU B 1 152 ? 19.938 -13.836 1.448 1 94.56 152 GLU B O 1
ATOM 2337 N N . LYS B 1 153 ? 19.344 -15.383 -0.044 1 88.75 153 LYS B N 1
ATOM 2338 C CA . LYS B 1 153 ? 19.641 -16.594 0.72 1 88.75 153 LYS B CA 1
ATOM 2339 C C . LYS B 1 153 ? 18.781 -16.672 1.979 1 88.75 153 LYS B C 1
ATOM 2341 O O . LYS B 1 153 ? 19.281 -16.953 3.068 1 88.75 153 LYS B O 1
ATOM 2346 N N . LYS B 1 154 ? 17.641 -16.328 1.771 1 85.88 154 LYS B N 1
ATOM 2347 C CA . LYS B 1 154 ? 16.641 -16.391 2.842 1 85.88 154 LYS B CA 1
ATOM 2348 C C . LYS B 1 154 ? 15.594 -17.453 2.551 1 85.88 154 LYS B C 1
ATOM 2350 O O . LYS B 1 154 ? 15.336 -17.781 1.391 1 85.88 154 LYS B O 1
#

pLDDT: mean 96.45, std 4.89, range [62.91, 99.0]

Radius of gyration: 17.6 Å; Cα contacts (8 Å, |Δi|>4): 588; chains: 2; bounding box: 40×48×43 Å

InterPro domains:
  IPR010181 CGCAxxGCC motif [PF09719] (18-148)
  IPR010181 CGCAxxGCC motif [TIGR01909] (18-148)

Sequence (308 aa):
MTKEERISRATELFKSGYNCSQSVVAAFADMYGFTEEQALRMAASFGGGIGRMRETCGAACGMFLLAGLEKGAIDGADREGKAANYALVQELAAEFKKRNGSLNCGELLGLKKKAPVSSEPEARTEQYYAKRPCSKMVEEAARIWAEYLEKEKKMTKEERISRATELFKSGYNCSQSVVAAFADMYGFTEEQALRMAASFGGGIGRMRETCGAACGMFLLAGLEKGAIDGADREGKAANYALVQELAAEFKKRNGSLNCGELLGLKKKAPVSSEPEARTEQYYAKRPCSKMVEEAARIWAEYLEKEKK

Secondary structure (DSSP, 8-state):
--HHHHHHHHHHHHHTT--HHHHHHHTTGGGGT--HHHHHHHHGGGGGGTTTSS-B-HHHHHHHHHHHHHH---STT-HHHHHHHHHHHHHHHHHHHHHHS-SBHHHHTTPPTTPPP-S-PPP--HHHHHH-THHHHHHHHHHHHHHHHHHTT-/--HHHHHHHHHHHHHTT--HHHHHHHTTGGGGT--HHHHHHHHGGGTTTTTSSS-B-HHHHHHHHHHHHHH---STT-HHHHHHHHHHHHHHHHHHHHHHS-SBHHHHHTPPTTPPP-S-PPP--HHHHHH-THHHHHHHHHHHHHHHHHHTT-

Nearest PDB structures (foldseek):
  6wfl-assembly1_A  TM=2.114E-01  e=2.445E+00  Pseudomonas putida
  2qbo-assembly1_A  TM=2.164E-01  e=3.839E+00  Pseudomonas putida
  6wfl-assembly1_A  TM=2.108E-01  e=2.199E+00  Pseudomonas putida
  2qbo-assembly1_A  TM=2.148E-01  e=3.299E+00  Pseudomonas putida

Foldseek 3Di:
DALVVLLVQLLVCVLVPQFLLLSLQLSCVVVLPDDSVRSSVVLRCQGCHNQVPQAFHSLLVSLLVVLCSVQNDPDPVPPVSNVVSVVVSVVLLVVLCVVQVHRTRCVSLVHDDPPDGDNDDDDSDPVVVVRHCSSVSSSVSSNSSSVVCVVVVD/DALVVLLVQLLVCVLVPQFLLLSLQLSCVVVLPDDSVRSSVVLRCQGCHVLVPQAFHSLLVSLLVVLCSVQNDPDPVPPVSNVVSVVVSVVLLVVLCVVQVHRTRCVSLVHDDPPDGDNDDDDSDPVVVVRHCSSVSSSVSSNSSSVVCVVVVD

Solvent-accessible surface area (backbone atoms only — not comparable to full-atom values): 14872 Å² total; per-residue (Å²): 130,54,61,67,52,29,25,51,42,13,40,51,36,35,74,55,45,31,44,38,4,20,13,30,25,43,41,51,31,62,82,69,74,39,51,60,62,58,25,19,13,54,25,36,31,28,19,60,3,48,21,33,62,35,34,56,24,11,19,55,49,14,46,32,34,49,46,5,60,72,48,26,39,80,47,35,74,39,56,68,41,43,21,52,30,14,42,49,40,48,52,53,50,51,52,46,23,70,76,64,71,45,57,36,28,29,63,62,69,67,49,61,88,81,57,85,69,53,38,68,70,76,73,90,43,73,66,45,64,71,71,44,62,57,62,60,45,23,33,48,34,31,43,52,49,40,52,50,34,51,77,69,72,96,129,54,63,69,54,29,26,49,42,13,40,49,36,35,75,56,44,31,42,38,4,20,12,31,25,42,39,50,32,62,82,70,74,38,52,59,61,58,25,18,13,53,24,36,31,28,18,59,0,54,23,32,61,36,32,54,24,9,21,55,48,14,46,30,34,48,46,4,60,72,46,26,39,82,48,37,76,38,58,67,40,41,20,53,30,13,42,49,38,46,51,53,49,50,52,44,24,71,74,62,72,46,57,35,30,29,64,63,69,65,50,63,89,83,58,85,71,53,38,67,71,77,72,90,43,75,67,45,64,71,73,43,62,56,63,59,46,21,32,48,33,30,42,53,50,40,51,50,33,51,76,70,73,96

Organism: Bacteroides fragilis (strain ATCC 25285 / DSM 2151 / CCUG 4856 / JCM 11019 / LMG 10263 / NCTC 9343 / Onslow / VPI 2553 / EN-2) (NCBI:txid272559)